Protein AF-A0AAD5NFE9-F1 (afdb_monomer_lite)

Radius of gyration: 41.62 Å; chains: 1; bounding box: 87×70×130 Å

Structure (mmCIF, N/CA/C/O backbone):
data_AF-A0AAD5NFE9-F1
#
_entry.id   AF-A0AAD5NFE9-F1
#
loop_
_atom_site.group_PDB
_atom_site.id
_atom_site.type_symbol
_atom_site.label_atom_id
_atom_site.label_alt_id
_atom_site.label_comp_id
_atom_site.label_asym_id
_atom_site.label_entity_id
_atom_site.label_seq_id
_atom_site.pdbx_PDB_ins_code
_atom_site.Cartn_x
_atom_site.Cartn_y
_atom_site.Cartn_z
_atom_site.occupancy
_atom_site.B_iso_or_equiv
_atom_site.auth_seq_id
_atom_site.auth_comp_id
_atom_site.auth_asym_id
_atom_site.auth_atom_id
_atom_site.pdbx_PDB_model_num
ATOM 1 N N . MET A 1 1 ? -19.869 -0.869 12.680 1.00 27.44 1 MET A N 1
ATOM 2 C CA . MET A 1 1 ? -20.720 -0.795 11.476 1.00 27.44 1 MET A CA 1
ATOM 3 C C . MET A 1 1 ? -19.915 -0.221 10.310 1.00 27.44 1 MET A C 1
ATOM 5 O O . MET A 1 1 ? -19.886 0.994 10.108 1.00 27.44 1 MET A O 1
ATOM 9 N N . ALA A 1 2 ? -19.221 -1.078 9.563 1.00 29.75 2 ALA A N 1
ATOM 10 C CA . ALA A 1 2 ? -18.643 -0.742 8.263 1.00 29.75 2 ALA A CA 1
ATOM 11 C C . ALA A 1 2 ? -19.114 -1.763 7.218 1.00 29.75 2 ALA A C 1
ATOM 13 O O . ALA A 1 2 ? -19.249 -2.955 7.467 1.00 29.75 2 ALA A O 1
ATOM 14 N N . THR A 1 3 ? -19.507 -1.235 6.068 1.00 22.73 3 THR A N 1
ATOM 15 C CA . THR A 1 3 ? -20.090 -1.947 4.934 1.00 22.73 3 THR A CA 1
ATOM 16 C C . THR A 1 3 ? -19.036 -2.752 4.187 1.00 22.73 3 THR A C 1
ATOM 18 O O . THR A 1 3 ? -17.997 -2.214 3.817 1.00 22.73 3 THR A O 1
ATOM 21 N N . LYS A 1 4 ? -19.377 -4.002 3.859 1.00 24.64 4 LYS A N 1
ATOM 22 C CA . LYS A 1 4 ? -18.715 -4.850 2.861 1.00 24.64 4 LYS A CA 1
ATOM 23 C C . LYS A 1 4 ? -18.507 -4.066 1.556 1.00 24.64 4 LYS A C 1
ATOM 25 O O . LYS A 1 4 ? -19.438 -3.922 0.766 1.00 24.64 4 LYS A O 1
ATOM 30 N N . ALA A 1 5 ? -17.303 -3.553 1.322 1.00 28.20 5 ALA A N 1
ATOM 31 C CA . ALA A 1 5 ? -16.938 -2.941 0.052 1.00 28.20 5 ALA A CA 1
ATOM 32 C C . ALA A 1 5 ? -16.364 -4.026 -0.867 1.00 28.20 5 ALA A C 1
ATOM 34 O O . ALA A 1 5 ? -15.156 -4.193 -0.985 1.00 28.20 5 ALA A O 1
ATOM 35 N N . ALA A 1 6 ? -17.241 -4.788 -1.521 1.00 24.89 6 ALA A N 1
ATOM 36 C CA . ALA A 1 6 ? -16.843 -5.577 -2.681 1.00 24.89 6 ALA A CA 1
ATOM 37 C C . ALA A 1 6 ? -16.660 -4.614 -3.865 1.00 24.89 6 ALA A C 1
ATOM 39 O O . ALA A 1 6 ? -17.578 -4.417 -4.662 1.00 24.89 6 ALA A O 1
ATOM 40 N N . VAL A 1 7 ? -15.498 -3.967 -3.965 1.00 32.03 7 VAL A N 1
ATOM 41 C CA . VAL A 1 7 ? -15.171 -3.153 -5.141 1.00 32.03 7 VAL A CA 1
ATOM 42 C C . VAL A 1 7 ? -14.720 -4.098 -6.253 1.00 32.03 7 VAL A C 1
ATOM 44 O O . VAL A 1 7 ? -13.546 -4.414 -6.390 1.00 32.03 7 VAL A O 1
ATOM 47 N N . HIS A 1 8 ? -15.666 -4.556 -7.074 1.00 27.47 8 HIS A N 1
ATOM 48 C CA . HIS A 1 8 ? -15.344 -5.098 -8.395 1.00 27.47 8 HIS A CA 1
ATOM 49 C C . HIS A 1 8 ? -14.979 -3.925 -9.316 1.00 27.47 8 HIS A C 1
ATOM 51 O O . HIS A 1 8 ? -15.818 -3.428 -10.071 1.00 27.47 8 HIS A O 1
ATOM 57 N N . GLY A 1 9 ? -13.743 -3.430 -9.242 1.00 31.97 9 GLY A N 1
ATOM 58 C CA . GLY A 1 9 ? -13.269 -2.455 -10.221 1.00 31.97 9 GLY A CA 1
ATOM 59 C C . GLY A 1 9 ? -13.022 -3.141 -11.558 1.00 31.97 9 GLY A C 1
ATOM 60 O O . GLY A 1 9 ? -12.237 -4.083 -11.632 1.00 31.97 9 GLY A O 1
ATOM 61 N N . ARG A 1 10 ? -13.667 -2.680 -12.632 1.00 31.92 10 ARG A N 1
ATOM 62 C CA . ARG A 1 10 ? -13.276 -3.079 -13.991 1.00 31.92 10 ARG A CA 1
ATOM 63 C C . ARG A 1 10 ? -11.962 -2.380 -14.335 1.00 31.92 10 ARG A C 1
ATOM 65 O O . ARG A 1 10 ? -11.906 -1.154 -14.306 1.00 31.92 10 ARG A O 1
ATOM 72 N N . ALA A 1 11 ? -10.936 -3.156 -14.679 1.00 41.09 11 ALA A N 1
ATOM 73 C CA . ALA A 1 11 ? -9.672 -2.632 -15.186 1.00 41.09 11 ALA A CA 1
ATOM 74 C C . ALA A 1 11 ? -9.902 -1.740 -16.422 1.00 41.09 11 ALA A C 1
ATOM 76 O O . ALA A 1 11 ? -10.722 -2.057 -17.294 1.00 41.09 11 ALA A O 1
ATOM 77 N N . ALA A 1 12 ? -9.173 -0.626 -16.508 1.00 37.91 12 ALA A N 1
ATOM 78 C CA . ALA A 1 12 ? -9.156 0.206 -17.702 1.00 37.91 12 ALA A CA 1
ATOM 79 C C . ALA A 1 12 ? -8.571 -0.595 -18.878 1.00 37.91 12 ALA A C 1
ATOM 81 O O . ALA A 1 12 ? -7.547 -1.267 -18.763 1.00 37.91 12 ALA A O 1
ATOM 82 N N . ARG A 1 13 ? -9.239 -0.553 -20.035 1.00 36.69 13 ARG A N 1
ATOM 83 C CA . ARG A 1 13 ? -8.830 -1.304 -21.226 1.00 36.69 13 ARG A CA 1
ATOM 84 C C . ARG A 1 13 ? -7.592 -0.636 -21.840 1.00 36.69 13 ARG A C 1
ATOM 86 O O . ARG A 1 13 ? -7.722 0.383 -22.513 1.00 36.69 13 ARG A O 1
ATOM 93 N N . CYS A 1 14 ? -6.411 -1.217 -21.640 1.00 48.38 14 CYS A N 1
ATOM 94 C CA . CYS A 1 14 ? -5.166 -0.738 -22.244 1.00 48.38 14 CYS A CA 1
ATOM 95 C C . CYS A 1 14 ? -5.225 -0.914 -23.774 1.00 48.38 14 CYS A C 1
ATOM 97 O O . CYS A 1 14 ? -5.084 -2.019 -24.296 1.00 48.38 14 CYS A O 1
ATOM 99 N N . LYS A 1 15 ? -5.486 0.173 -24.511 1.00 41.03 15 LYS A N 1
ATOM 100 C CA . LYS A 1 15 ? -5.264 0.240 -25.962 1.00 41.03 15 LYS A CA 1
ATOM 101 C C . LYS A 1 15 ? -3.846 0.762 -26.190 1.00 41.03 15 LYS A C 1
ATOM 103 O O . LYS A 1 15 ? -3.517 1.826 -25.678 1.00 41.03 15 LYS A O 1
ATOM 108 N N . LEU A 1 16 ? -3.030 0.055 -26.978 1.00 40.16 16 LEU A N 1
ATOM 109 C CA . LEU A 1 16 ? -1.779 0.614 -27.502 1.00 40.16 16 LEU A CA 1
ATOM 110 C C . LEU A 1 16 ? -2.119 1.841 -28.367 1.00 40.16 16 LEU A C 1
ATOM 112 O O . LEU A 1 16 ? -2.616 1.699 -29.484 1.00 40.16 16 LEU A O 1
ATOM 116 N N . GLY A 1 17 ? -1.904 3.045 -27.841 1.00 37.00 17 GLY A N 1
ATOM 117 C CA . GLY A 1 17 ? -2.065 4.292 -28.584 1.00 37.00 17 GLY A CA 1
ATOM 118 C C . GLY A 1 17 ? -0.797 4.622 -29.369 1.00 37.00 17 GLY A C 1
ATOM 119 O O . GLY A 1 17 ? 0.278 4.725 -28.787 1.00 37.00 17 GLY A O 1
ATOM 120 N N . ARG A 1 18 ? -0.912 4.805 -30.691 1.00 38.56 18 ARG A N 1
ATOM 121 C CA . ARG A 1 18 ? 0.120 5.486 -31.493 1.00 38.56 18 ARG A CA 1
ATOM 122 C C . ARG A 1 18 ? 0.226 6.950 -31.042 1.00 38.56 18 ARG A C 1
ATOM 124 O O . ARG A 1 18 ? -0.794 7.602 -30.841 1.00 38.56 18 ARG A O 1
ATOM 131 N N . SER A 1 19 ? 1.462 7.431 -30.919 1.00 29.28 19 SER A N 1
ATOM 132 C CA . SER A 1 19 ? 1.840 8.803 -30.544 1.00 29.28 19 SER A CA 1
ATOM 133 C C . SER A 1 19 ? 1.157 9.876 -31.412 1.00 29.28 19 SER A C 1
ATOM 135 O O . SER A 1 19 ? 1.205 9.745 -32.639 1.00 29.28 19 SER A O 1
ATOM 137 N N . PRO A 1 20 ? 0.563 10.941 -30.833 1.00 36.25 20 PRO A N 1
ATOM 138 C CA . PRO A 1 20 ? 0.166 12.121 -31.584 1.00 36.25 20 PRO A CA 1
ATOM 139 C C . PRO A 1 20 ? 1.217 13.244 -31.517 1.00 36.25 20 PRO A C 1
ATOM 141 O O . PRO A 1 20 ? 1.811 13.548 -30.483 1.00 36.25 20 PRO A O 1
ATOM 144 N N . GLU A 1 21 ? 1.403 13.859 -32.681 1.00 33.31 21 GLU A N 1
ATOM 145 C CA . GLU A 1 21 ? 2.304 14.959 -33.015 1.00 33.31 21 GLU A CA 1
ATOM 146 C C . GLU A 1 21 ? 2.103 16.229 -32.160 1.00 33.31 21 GLU A C 1
ATOM 148 O O . GLU A 1 21 ? 0.994 16.609 -31.786 1.00 33.31 21 GLU A O 1
ATOM 153 N N . ARG A 1 22 ? 3.216 16.921 -31.898 1.00 35.16 22 ARG A N 1
ATOM 154 C CA . ARG A 1 22 ? 3.379 18.067 -30.992 1.00 35.16 22 ARG A CA 1
ATOM 155 C C . ARG A 1 22 ? 2.922 19.384 -31.656 1.00 35.16 22 ARG A C 1
ATOM 157 O O . ARG A 1 22 ? 3.462 19.759 -32.694 1.00 35.16 22 ARG A O 1
ATOM 164 N N . ARG A 1 23 ? 2.036 20.168 -31.020 1.00 31.59 23 ARG A N 1
ATOM 165 C CA . ARG A 1 23 ? 1.878 21.620 -31.289 1.00 31.59 23 ARG A CA 1
ATOM 166 C C . ARG A 1 23 ? 2.210 22.437 -30.038 1.00 31.59 23 ARG A C 1
ATOM 168 O O . ARG A 1 23 ? 1.717 22.147 -28.956 1.00 31.59 23 ARG A O 1
ATOM 175 N N . ARG A 1 24 ? 3.076 23.444 -30.208 1.00 40.69 24 ARG A N 1
ATOM 176 C CA . ARG A 1 24 ? 3.476 24.434 -29.192 1.00 40.69 24 ARG A CA 1
ATOM 177 C C . ARG A 1 24 ? 2.465 25.583 -29.122 1.00 40.69 24 ARG A C 1
ATOM 179 O O . ARG A 1 24 ? 2.110 26.124 -30.165 1.00 40.69 24 ARG A O 1
ATOM 186 N N . SER A 1 25 ? 2.175 26.058 -27.913 1.00 28.83 25 SER A N 1
ATOM 187 C CA . SER A 1 25 ? 1.913 27.478 -27.644 1.00 28.83 25 SER A CA 1
ATOM 188 C C . SER A 1 25 ? 2.501 27.877 -26.288 1.00 28.83 25 SER A C 1
ATOM 190 O O . SER A 1 25 ? 2.466 27.109 -25.331 1.00 28.83 25 SER A O 1
ATOM 192 N N . SER A 1 26 ? 3.096 29.064 -26.258 1.00 37.25 26 SER A N 1
ATOM 193 C CA . SER A 1 26 ? 3.810 29.717 -25.159 1.00 37.25 26 SER A CA 1
ATOM 194 C C . SER A 1 26 ? 2.865 30.398 -24.160 1.00 37.25 26 SER A C 1
ATOM 196 O O . SER A 1 26 ? 1.807 30.852 -24.580 1.00 37.25 26 SER A O 1
ATOM 198 N N . HIS A 1 27 ? 3.275 30.526 -22.888 1.00 29.09 27 HIS A N 1
ATOM 199 C CA . HIS A 1 27 ? 3.449 31.771 -22.094 1.00 29.09 27 HIS A CA 1
ATOM 200 C C . HIS A 1 27 ? 3.942 31.410 -20.663 1.00 29.09 27 HIS A C 1
ATOM 202 O O . HIS A 1 27 ? 3.585 30.338 -20.175 1.00 29.09 27 HIS A O 1
ATOM 208 N N . PRO A 1 28 ? 4.789 32.232 -19.999 1.00 32.84 28 PRO A N 1
ATOM 209 C CA . PRO A 1 28 ? 5.515 31.826 -18.797 1.00 32.84 28 PRO A CA 1
ATOM 210 C C . PRO A 1 28 ? 4.828 32.303 -17.509 1.00 32.84 28 PRO A C 1
ATOM 212 O O . PRO A 1 28 ? 4.620 33.497 -17.314 1.00 32.84 28 PRO A O 1
ATOM 215 N N . ILE A 1 29 ? 4.559 31.375 -16.591 1.00 26.12 29 ILE A N 1
ATOM 216 C CA . ILE A 1 29 ? 4.427 31.675 -15.162 1.00 26.12 29 ILE A CA 1
ATOM 217 C C . ILE A 1 29 ? 5.559 30.917 -14.478 1.00 26.12 29 ILE A C 1
ATOM 219 O O . ILE A 1 29 ? 5.586 29.690 -14.450 1.00 26.12 29 ILE A O 1
ATOM 223 N N . SER A 1 30 ? 6.546 31.676 -14.009 1.00 28.48 30 SER A N 1
ATOM 224 C CA . SER A 1 30 ? 7.676 31.165 -13.246 1.00 28.48 30 SER A CA 1
ATOM 225 C C . SER A 1 30 ? 7.249 30.939 -11.799 1.00 28.48 30 SER A C 1
ATOM 227 O O . SER A 1 30 ? 7.388 31.821 -10.957 1.00 28.48 30 SER A O 1
ATOM 229 N N . SER A 1 31 ? 6.796 29.727 -11.511 1.00 24.17 31 SER A N 1
ATOM 230 C CA . SER A 1 31 ? 7.096 29.046 -10.254 1.00 24.17 31 SER A CA 1
ATOM 231 C C . SER A 1 31 ? 7.798 27.752 -10.642 1.00 24.17 31 SER A C 1
ATOM 233 O O . SER A 1 31 ? 7.162 26.751 -10.957 1.00 24.17 31 SER A O 1
ATOM 235 N N . ALA A 1 32 ? 9.128 27.814 -10.719 1.00 26.09 32 ALA A N 1
ATOM 236 C CA . ALA A 1 32 ? 9.956 26.630 -10.861 1.00 26.09 32 ALA A CA 1
ATOM 237 C C . ALA A 1 32 ? 9.832 25.814 -9.569 1.00 26.09 32 ALA A C 1
ATOM 239 O O . ALA A 1 32 ? 10.518 26.081 -8.586 1.00 26.09 32 ALA A O 1
ATOM 240 N N . VAL A 1 33 ? 8.911 24.857 -9.563 1.00 26.94 33 VAL A N 1
ATOM 241 C CA . VAL A 1 33 ? 9.034 23.672 -8.723 1.00 26.94 33 VAL A CA 1
ATOM 242 C C . VAL A 1 33 ? 9.536 22.604 -9.676 1.00 26.94 33 VAL A C 1
ATOM 244 O O . VAL A 1 33 ? 8.830 22.227 -10.611 1.00 26.94 33 VAL A O 1
ATOM 247 N N . ASP A 1 34 ? 10.793 22.211 -9.509 1.00 29.66 34 ASP A N 1
ATOM 248 C CA . ASP A 1 34 ? 11.351 21.048 -10.190 1.00 29.66 34 ASP A CA 1
ATOM 249 C C . ASP A 1 34 ? 10.632 19.821 -9.617 1.00 29.66 34 ASP A C 1
ATOM 251 O O . ASP A 1 34 ? 10.987 19.292 -8.565 1.00 29.66 34 ASP A O 1
ATOM 255 N N . LEU A 1 35 ? 9.490 19.489 -10.221 1.00 34.75 35 LEU A N 1
ATOM 256 C CA . LEU A 1 35 ? 8.699 18.323 -9.867 1.00 34.75 35 LEU A CA 1
ATOM 257 C C . LEU A 1 35 ? 9.474 17.116 -10.390 1.00 34.75 35 LEU A C 1
ATOM 259 O O . LEU A 1 35 ? 9.574 16.923 -11.603 1.00 34.75 35 LEU A O 1
ATOM 263 N N . SER A 1 36 ? 10.061 16.377 -9.449 1.00 39.78 36 SER A N 1
ATOM 264 C CA . SER A 1 36 ? 10.817 15.144 -9.651 1.00 39.78 36 SER A CA 1
ATOM 265 C C . SER A 1 36 ? 10.251 14.301 -10.801 1.00 39.78 36 SER A C 1
ATOM 267 O O . SER A 1 36 ? 9.043 14.085 -10.922 1.00 39.78 36 SER A O 1
ATOM 269 N N . GLN A 1 37 ? 11.133 13.900 -11.714 1.00 41.97 37 GLN A N 1
ATOM 270 C CA . GLN A 1 37 ? 10.799 13.176 -12.939 1.00 41.97 37 GLN A CA 1
ATOM 271 C C . GLN A 1 37 ? 10.501 11.700 -12.623 1.00 41.97 37 GLN A C 1
ATOM 273 O O . GLN A 1 37 ? 11.302 10.831 -12.961 1.00 41.97 37 GLN A O 1
ATOM 278 N N . ASP A 1 38 ? 9.360 11.417 -12.000 1.00 51.19 38 ASP A N 1
ATOM 279 C CA . ASP A 1 38 ? 9.108 10.114 -11.368 1.00 51.19 38 ASP A CA 1
ATOM 280 C C . ASP A 1 38 ? 8.303 9.146 -12.254 1.00 51.19 38 ASP A C 1
ATOM 282 O O . ASP A 1 38 ? 7.346 9.532 -12.940 1.00 51.19 38 ASP A O 1
ATOM 286 N N . TYR A 1 39 ? 8.693 7.867 -12.245 1.00 57.00 39 TYR A N 1
ATOM 287 C CA . TYR A 1 39 ? 8.155 6.785 -13.088 1.00 57.00 39 TYR A CA 1
ATOM 288 C C . TYR A 1 39 ? 7.716 5.599 -12.247 1.00 57.00 39 TYR A C 1
ATOM 290 O O . TYR A 1 39 ? 8.416 4.580 -12.171 1.00 57.00 39 TYR A O 1
ATOM 298 N N . HIS A 1 40 ? 6.582 5.723 -11.575 1.00 65.75 40 HIS A N 1
ATOM 299 C CA . HIS A 1 40 ? 6.177 4.699 -10.622 1.00 65.75 40 HIS A CA 1
ATOM 300 C C . HIS A 1 40 ? 4.715 4.342 -10.857 1.00 65.75 40 HIS A C 1
ATOM 302 O O . HIS A 1 40 ? 3.907 5.195 -11.230 1.00 65.75 40 HIS A O 1
ATOM 308 N N . LEU A 1 41 ? 4.375 3.067 -10.675 1.00 66.00 41 LEU A N 1
ATOM 309 C CA . LEU A 1 41 ? 3.008 2.637 -10.397 1.00 66.00 41 LEU A CA 1
ATOM 310 C C . LEU A 1 41 ? 2.941 2.407 -8.895 1.00 66.00 41 LEU A C 1
ATOM 312 O O . LEU A 1 41 ? 3.820 1.760 -8.335 1.00 66.00 41 LEU A O 1
ATOM 316 N N . MET A 1 42 ? 1.899 2.904 -8.253 1.00 74.06 42 MET A N 1
ATOM 317 C CA . MET A 1 42 ? 1.785 2.838 -6.810 1.00 74.06 42 MET A CA 1
ATOM 318 C C . MET A 1 42 ? 0.408 2.343 -6.405 1.00 74.06 42 MET A C 1
ATOM 320 O O . MET A 1 42 ? -0.598 2.822 -6.930 1.00 74.06 42 MET A O 1
ATOM 324 N N . LEU A 1 43 ? 0.362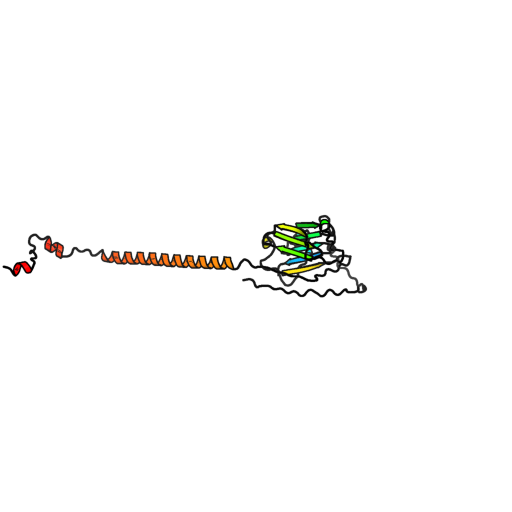 1.393 -5.474 1.00 71.88 43 LEU A N 1
ATOM 325 C CA . LEU A 1 43 ? -0.867 1.015 -4.783 1.00 71.88 43 LEU A CA 1
ATOM 326 C C . LEU A 1 43 ? -1.025 1.931 -3.567 1.00 71.88 43 LEU A C 1
ATOM 328 O O . LEU A 1 43 ? -0.153 1.946 -2.703 1.00 71.88 43 LEU A O 1
ATOM 332 N N . LEU A 1 44 ? -2.126 2.678 -3.505 1.00 76.81 44 LEU A N 1
ATOM 333 C CA . LEU A 1 44 ? -2.389 3.686 -2.479 1.00 76.81 44 LEU A CA 1
ATOM 334 C C . LEU A 1 44 ? -3.495 3.253 -1.521 1.00 76.81 44 LEU A C 1
ATOM 336 O O . LEU A 1 44 ? -4.529 2.738 -1.955 1.00 76.81 44 LEU A O 1
ATOM 340 N N . LEU A 1 45 ? -3.309 3.588 -0.245 1.00 73.44 45 LEU A N 1
ATOM 341 C CA . LEU A 1 45 ? -4.350 3.715 0.769 1.00 73.44 45 LEU A CA 1
ATOM 342 C C . LEU A 1 45 ? -4.446 5.184 1.190 1.00 73.44 45 LEU A C 1
ATOM 344 O O . LEU A 1 45 ? -3.459 5.724 1.677 1.00 73.44 45 LEU A O 1
ATOM 348 N N . GLN A 1 46 ? -5.601 5.834 1.013 1.00 74.69 46 GLN A N 1
ATOM 349 C CA . GLN A 1 46 ? -5.731 7.288 1.223 1.00 74.69 46 GLN A CA 1
ATOM 350 C C . GLN A 1 46 ? -7.048 7.721 1.889 1.00 74.69 46 GLN A C 1
ATOM 352 O O . GLN A 1 46 ? -8.102 7.116 1.673 1.00 74.69 46 GLN A O 1
ATOM 357 N N . ARG A 1 47 ? -7.004 8.815 2.667 1.00 68.12 47 ARG A N 1
ATOM 358 C CA . ARG A 1 47 ? -8.171 9.490 3.275 1.00 68.12 47 ARG A CA 1
ATOM 359 C C . ARG A 1 47 ? -9.095 10.172 2.250 1.00 68.12 47 ARG A C 1
ATOM 361 O O . ARG A 1 47 ? -8.644 10.781 1.290 1.00 68.12 47 ARG A O 1
ATOM 368 N N . ARG A 1 48 ? -10.404 10.150 2.535 1.00 60.94 48 ARG A N 1
ATOM 369 C CA . ARG A 1 48 ? -11.443 10.965 1.879 1.00 60.94 48 ARG A CA 1
ATOM 370 C C . ARG A 1 48 ? -11.558 12.340 2.553 1.00 60.94 48 ARG A C 1
ATOM 372 O O . ARG A 1 48 ? -12.260 12.443 3.556 1.00 60.94 48 ARG A O 1
ATOM 379 N N . GLU A 1 49 ? -10.916 13.365 2.014 1.00 54.06 49 GLU A N 1
ATOM 380 C CA . GLU A 1 49 ? -11.340 14.758 2.216 1.00 54.06 49 GLU A CA 1
ATOM 381 C C . GLU A 1 49 ? -11.567 15.365 0.824 1.00 54.06 49 GLU A C 1
ATOM 383 O O . GLU A 1 49 ? -10.654 15.454 0.013 1.00 54.06 49 GLU A O 1
ATOM 388 N N . ASP A 1 50 ? -12.838 15.654 0.545 1.00 45.88 50 ASP A N 1
ATOM 389 C CA . ASP A 1 50 ? -13.316 16.607 -0.464 1.00 45.88 50 ASP A CA 1
ATOM 390 C C . ASP A 1 50 ? -13.038 16.302 -1.948 1.00 45.88 50 ASP A C 1
ATOM 392 O O . ASP A 1 50 ? -12.752 17.201 -2.730 1.00 45.88 50 ASP A O 1
ATOM 396 N N . ASP A 1 51 ? -13.185 15.036 -2.359 1.00 46.22 51 ASP A N 1
ATOM 397 C CA . ASP A 1 51 ? -13.133 14.578 -3.764 1.00 46.22 51 ASP A CA 1
ATOM 398 C C . ASP A 1 51 ? -11.818 14.874 -4.529 1.00 46.22 51 ASP A C 1
ATOM 400 O O . ASP A 1 51 ? -11.697 14.514 -5.704 1.00 46.22 51 ASP A O 1
ATOM 404 N N . GLU A 1 52 ? -10.794 15.431 -3.875 1.00 51.47 52 GLU A N 1
ATOM 405 C CA . GLU A 1 52 ? -9.463 15.620 -4.453 1.00 51.47 52 GLU A CA 1
ATOM 406 C C . GLU A 1 52 ? -8.540 14.435 -4.135 1.00 51.47 52 GLU A C 1
ATOM 408 O O . GLU A 1 52 ? -8.150 14.171 -2.996 1.00 51.47 52 GLU A O 1
ATOM 413 N N . LEU A 1 53 ? -8.150 13.704 -5.183 1.00 51.72 53 LEU A N 1
ATOM 414 C CA . LEU A 1 53 ? -7.096 12.698 -5.101 1.00 51.72 53 LEU A CA 1
ATOM 415 C C . LEU A 1 53 ? -5.739 13.407 -4.971 1.00 51.72 53 LEU A C 1
ATOM 417 O O . LEU A 1 53 ? -5.133 13.794 -5.972 1.00 51.72 53 LEU A O 1
ATOM 421 N N . PHE A 1 54 ? -5.245 13.576 -3.744 1.00 54.84 54 PHE A N 1
ATOM 422 C CA . PHE A 1 54 ? -3.881 14.066 -3.529 1.00 54.84 54 PHE A CA 1
ATOM 423 C C . PHE A 1 54 ? -2.865 13.034 -4.030 1.00 54.84 54 PHE A C 1
ATOM 425 O O . PHE A 1 54 ? -2.810 11.918 -3.524 1.00 54.84 54 PHE A O 1
ATOM 432 N N . SER A 1 55 ? -2.045 13.416 -5.011 1.00 61.38 55 SER A N 1
ATOM 433 C CA . SER A 1 55 ? -0.860 12.645 -5.402 1.00 61.38 55 SER A CA 1
ATOM 434 C C . SER A 1 55 ? 0.154 12.600 -4.253 1.00 61.38 55 SER A C 1
ATOM 436 O O . SER A 1 55 ? 0.301 13.576 -3.514 1.00 61.38 55 SER A O 1
ATOM 438 N N . ILE A 1 56 ? 0.916 11.510 -4.135 1.00 62.94 56 ILE A N 1
ATOM 439 C CA . ILE A 1 56 ? 1.972 11.379 -3.121 1.00 62.94 56 ILE A CA 1
ATOM 440 C C . ILE A 1 56 ? 3.108 12.405 -3.287 1.00 62.94 56 ILE A C 1
ATOM 442 O O . ILE A 1 56 ? 3.753 12.823 -2.323 1.00 62.94 56 ILE A O 1
ATOM 446 N N . VAL A 1 57 ? 3.293 12.918 -4.503 1.00 60.12 57 VAL A N 1
ATOM 447 C CA . VAL A 1 57 ? 4.218 14.029 -4.759 1.00 60.12 57 VAL A CA 1
ATOM 448 C C . VAL A 1 57 ? 3.763 15.284 -4.000 1.00 60.12 57 VAL A C 1
ATOM 450 O O . VAL A 1 57 ? 4.571 15.955 -3.357 1.00 60.12 57 VAL A O 1
ATOM 453 N N . ASN A 1 58 ? 2.453 15.556 -3.970 1.00 60.19 58 ASN A N 1
ATOM 454 C CA . ASN A 1 58 ? 1.893 16.669 -3.198 1.00 60.19 58 ASN A CA 1
ATOM 455 C C . ASN A 1 58 ? 1.988 16.414 -1.686 1.00 60.19 58 ASN A C 1
ATOM 457 O O . ASN A 1 58 ? 2.206 17.358 -0.926 1.00 60.19 58 ASN A O 1
ATOM 461 N N . ALA A 1 59 ? 1.886 15.151 -1.252 1.00 61.12 59 ALA A N 1
ATOM 462 C CA . ALA A 1 59 ? 2.080 14.759 0.146 1.00 61.12 59 ALA A CA 1
ATOM 463 C C . ALA A 1 59 ? 3.474 15.136 0.668 1.00 61.12 59 ALA A C 1
ATOM 465 O O . ALA A 1 59 ? 3.602 15.753 1.725 1.00 61.12 59 ALA A O 1
ATOM 466 N N . SER A 1 60 ? 4.509 14.863 -0.126 1.00 62.97 60 SER A N 1
ATOM 467 C CA . SER A 1 60 ? 5.903 15.181 0.214 1.00 62.97 60 SER A CA 1
ATOM 468 C C . SER A 1 60 ? 6.118 16.680 0.457 1.00 62.97 60 SER A C 1
ATOM 470 O O . SER A 1 60 ? 6.812 17.092 1.391 1.00 62.97 60 SER A O 1
ATOM 472 N N . TYR A 1 61 ? 5.472 17.519 -0.356 1.00 58.97 61 TYR A N 1
ATOM 473 C CA . TYR A 1 61 ? 5.549 18.972 -0.218 1.00 58.97 61 TYR A CA 1
ATOM 474 C C . TYR A 1 61 ? 4.760 19.486 0.997 1.00 58.97 61 TYR A C 1
ATOM 476 O O . TYR A 1 61 ? 5.250 20.341 1.740 1.00 58.97 61 TYR A O 1
ATOM 484 N N . ALA A 1 62 ? 3.572 18.928 1.248 1.00 56.81 62 ALA A N 1
ATOM 485 C CA . ALA A 1 62 ? 2.729 19.278 2.393 1.00 56.81 62 ALA A CA 1
ATOM 486 C C . ALA A 1 62 ? 3.400 18.971 3.746 1.00 56.81 62 ALA A C 1
ATOM 488 O O . ALA A 1 62 ? 3.315 19.783 4.674 1.00 56.81 62 ALA A O 1
ATOM 489 N N . THR A 1 63 ? 4.128 17.852 3.828 1.00 57.50 63 THR A N 1
ATOM 490 C CA . THR A 1 63 ? 4.910 17.466 5.013 1.00 57.50 63 THR A CA 1
ATOM 491 C C . THR A 1 63 ? 6.092 18.417 5.244 1.00 57.50 63 THR A C 1
ATOM 493 O O . THR A 1 63 ? 6.376 18.788 6.381 1.00 57.50 63 THR A O 1
ATOM 496 N N . THR A 1 64 ? 6.744 18.881 4.171 1.00 55.66 64 THR A N 1
ATOM 497 C CA . THR A 1 64 ? 7.911 19.784 4.245 1.00 55.66 64 THR A CA 1
ATOM 498 C C . THR A 1 64 ? 7.528 21.203 4.682 1.00 55.66 64 THR A C 1
ATOM 500 O O . THR A 1 64 ? 8.245 21.830 5.460 1.00 55.66 64 THR A O 1
ATOM 503 N N . ASN A 1 65 ? 6.369 21.699 4.240 1.00 56.19 65 ASN A N 1
ATOM 504 C CA . ASN A 1 65 ? 5.873 23.040 4.574 1.00 56.19 65 ASN A CA 1
ATOM 505 C C . ASN A 1 65 ? 5.037 23.093 5.866 1.00 56.19 65 ASN A C 1
ATOM 507 O O . ASN A 1 65 ? 4.388 24.104 6.140 1.00 56.19 65 ASN A O 1
ATOM 511 N N . GLY A 1 66 ? 5.033 22.013 6.652 1.00 53.06 66 GLY A N 1
ATOM 512 C CA . GLY A 1 66 ? 4.485 21.982 8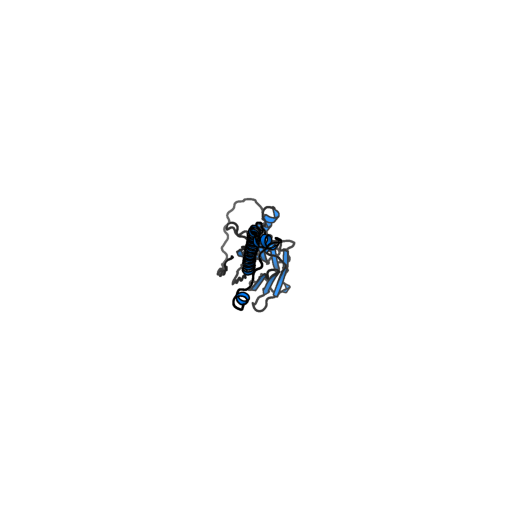.008 1.00 53.06 66 GLY A CA 1
ATOM 513 C C . GLY A 1 66 ? 2.978 22.208 8.122 1.00 53.06 66 GLY A C 1
ATOM 514 O O . GLY A 1 66 ? 2.531 22.627 9.187 1.00 53.06 66 GLY A O 1
ATOM 515 N N . THR A 1 67 ? 2.190 21.971 7.066 1.00 52.78 67 THR A N 1
ATOM 516 C CA . THR A 1 67 ? 0.760 22.327 7.094 1.00 52.78 67 THR A CA 1
ATOM 517 C C . THR A 1 67 ? -0.214 21.155 7.129 1.00 52.78 67 THR A C 1
ATOM 519 O O . THR A 1 67 ? -1.222 21.317 7.802 1.00 52.78 67 THR A O 1
ATOM 522 N N . TYR A 1 68 ? 0.057 19.967 6.570 1.00 55.97 68 TYR A N 1
ATOM 523 C CA . TYR A 1 68 ? -0.863 18.817 6.702 1.00 55.97 68 TYR A CA 1
ATOM 524 C C . TYR A 1 68 ? -0.140 17.468 6.560 1.00 55.97 68 TYR A C 1
ATOM 526 O O . TYR A 1 68 ? 0.658 17.291 5.642 1.00 55.97 68 TYR A O 1
ATOM 534 N N . GLN A 1 69 ? -0.448 16.499 7.435 1.00 63.28 69 GLN A N 1
ATOM 535 C CA . GLN A 1 69 ? -0.114 15.092 7.190 1.00 63.28 69 GLN A CA 1
ATOM 536 C C . GLN A 1 69 ? -1.099 14.545 6.159 1.00 63.28 69 GLN A C 1
ATOM 538 O O . GLN A 1 69 ? -2.303 14.457 6.408 1.00 63.28 69 GLN A O 1
ATOM 543 N N . VAL A 1 70 ? -0.596 14.215 4.976 1.00 68.94 70 VAL A N 1
ATOM 544 C CA . VAL A 1 70 ? -1.419 13.640 3.915 1.00 68.94 70 VAL A CA 1
ATOM 545 C C . VAL A 1 70 ? -1.480 12.143 4.156 1.00 68.94 70 VAL A C 1
ATOM 547 O O . VAL A 1 70 ? -0.625 11.442 3.646 1.00 68.94 70 VAL A O 1
ATOM 550 N N . ASN A 1 71 ? -2.456 11.701 4.962 1.00 83.50 71 ASN A N 1
ATOM 551 C CA . ASN A 1 71 ? -2.689 10.318 5.413 1.00 83.50 71 ASN A CA 1
ATOM 552 C C . ASN A 1 71 ? -2.750 9.314 4.247 1.00 83.50 71 ASN A C 1
ATOM 554 O O . ASN A 1 71 ? -3.838 8.939 3.783 1.00 83.50 71 ASN A O 1
ATOM 558 N N . ILE A 1 72 ? -1.571 8.925 3.768 1.00 85.19 72 ILE A N 1
ATOM 559 C CA . ILE A 1 72 ? -1.339 8.056 2.623 1.00 85.19 72 ILE A CA 1
ATOM 560 C C . ILE A 1 72 ? -0.265 7.053 3.011 1.00 85.19 72 ILE A C 1
ATOM 562 O O . ILE A 1 72 ? 0.836 7.422 3.417 1.00 85.19 72 ILE A O 1
ATOM 566 N N . VAL A 1 73 ? -0.584 5.780 2.810 1.00 90.94 73 VAL A N 1
ATOM 567 C CA . VAL A 1 73 ? 0.388 4.690 2.842 1.00 90.94 73 VAL A CA 1
ATOM 568 C C . VAL A 1 73 ? 0.357 4.005 1.498 1.00 90.94 73 VAL A C 1
ATOM 570 O O . VAL A 1 73 ? -0.720 3.792 0.929 1.00 90.94 73 VAL A O 1
ATOM 573 N N . ALA A 1 74 ? 1.531 3.670 0.986 1.00 91.69 74 ALA A N 1
ATOM 574 C CA . ALA A 1 74 ? 1.618 3.222 -0.376 1.00 91.69 74 ALA A CA 1
ATOM 575 C C . ALA A 1 74 ? 2.789 2.287 -0.656 1.00 91.69 74 ALA A C 1
ATOM 577 O O . ALA A 1 74 ? 3.835 2.371 -0.020 1.00 91.69 74 ALA A O 1
ATOM 578 N N . ILE A 1 75 ? 2.586 1.395 -1.624 1.00 94.56 75 ILE A N 1
ATOM 579 C CA . ILE A 1 75 ? 3.638 0.541 -2.174 1.00 94.56 75 ILE A CA 1
ATOM 580 C C . ILE A 1 75 ? 3.962 1.030 -3.578 1.00 94.56 75 ILE A C 1
ATOM 582 O O . ILE A 1 75 ? 3.098 0.957 -4.458 1.00 94.56 75 ILE A O 1
ATOM 586 N N . GLU A 1 76 ? 5.181 1.519 -3.779 1.00 92.50 76 GLU A N 1
ATOM 587 C CA . GLU A 1 76 ? 5.686 1.940 -5.087 1.00 92.50 76 GLU A CA 1
ATOM 588 C C . GLU A 1 76 ? 6.407 0.807 -5.813 1.00 92.50 76 GLU A C 1
ATOM 590 O O . GLU A 1 76 ? 7.094 -0.019 -5.211 1.00 92.50 76 GLU A O 1
ATOM 595 N N . PHE A 1 77 ? 6.238 0.790 -7.132 1.00 91.88 77 PHE A N 1
ATOM 596 C CA . PHE A 1 77 ? 7.016 -0.001 -8.076 1.00 91.88 77 PHE A CA 1
ATOM 597 C C . PHE A 1 77 ? 7.806 0.973 -8.932 1.00 91.88 77 PHE A C 1
ATOM 599 O O . PHE A 1 77 ? 7.270 1.556 -9.883 1.00 91.88 77 PHE A O 1
ATOM 606 N N . ASP A 1 78 ? 9.062 1.161 -8.554 1.00 90.38 78 ASP A N 1
ATOM 607 C CA . ASP A 1 78 ? 9.913 2.213 -9.065 1.00 90.38 78 ASP A CA 1
ATOM 608 C C . ASP A 1 78 ? 10.827 1.695 -10.189 1.00 90.38 78 ASP A C 1
ATOM 610 O O . ASP A 1 78 ? 11.544 0.700 -10.052 1.00 90.38 78 ASP A O 1
ATOM 614 N N . THR A 1 79 ? 10.782 2.381 -11.334 1.00 90.19 79 THR A N 1
ATOM 615 C CA . THR A 1 79 ? 11.568 2.080 -12.538 1.00 90.19 79 THR A CA 1
ATOM 616 C C . THR A 1 79 ? 12.705 3.071 -12.813 1.00 90.19 79 THR A C 1
ATOM 618 O O . THR A 1 79 ? 13.347 3.029 -13.873 1.00 90.19 79 THR A O 1
ATOM 621 N N . ARG A 1 80 ? 12.968 3.997 -11.889 1.00 87.00 80 ARG A N 1
ATOM 622 C CA . ARG A 1 80 ? 13.931 5.074 -12.055 1.00 87.00 80 ARG A CA 1
ATOM 623 C C . ARG A 1 80 ? 14.456 5.608 -10.725 1.00 87.00 80 ARG A C 1
ATOM 625 O O . ARG A 1 80 ? 13.739 6.259 -9.998 1.00 87.00 80 ARG A O 1
ATOM 632 N N . LYS A 1 81 ? 15.784 5.564 -10.577 1.00 88.38 81 LYS A N 1
ATOM 633 C CA . LYS A 1 81 ? 16.478 6.298 -9.519 1.00 88.38 81 LYS A CA 1
ATOM 634 C C . LYS A 1 81 ? 16.336 7.818 -9.708 1.00 88.38 81 LYS A C 1
ATOM 636 O O . LYS A 1 81 ? 17.029 8.381 -10.569 1.00 88.38 81 LYS A O 1
ATOM 641 N N . SER A 1 82 ? 15.473 8.462 -8.931 1.00 81.69 82 SER A N 1
ATOM 642 C CA . SER A 1 82 ? 15.105 9.880 -9.058 1.00 81.69 82 SER A CA 1
ATOM 643 C C . SER A 1 82 ? 15.882 10.812 -8.122 1.00 81.69 82 SER A C 1
ATOM 645 O O . SER A 1 82 ? 16.112 11.973 -8.462 1.00 81.69 82 SER A O 1
ATOM 647 N N . TYR A 1 83 ? 16.360 10.321 -6.976 1.00 82.44 83 TYR A N 1
ATOM 648 C CA . TYR A 1 83 ? 17.114 11.122 -6.000 1.00 82.44 83 TYR A CA 1
ATOM 649 C C . TYR A 1 83 ? 18.307 10.356 -5.401 1.00 82.44 83 TYR A C 1
ATOM 651 O O . TYR A 1 83 ? 18.613 9.228 -5.783 1.00 82.44 83 TYR A O 1
ATOM 659 N N . LEU A 1 84 ? 19.075 10.996 -4.509 1.00 86.88 84 LEU A N 1
ATOM 660 C CA . LEU A 1 84 ? 20.331 10.423 -4.003 1.00 86.88 84 LEU A CA 1
ATOM 661 C C . LEU A 1 84 ? 20.102 9.171 -3.135 1.00 86.88 84 LEU A C 1
ATOM 663 O O . LEU A 1 84 ? 20.851 8.200 -3.263 1.00 86.88 84 LEU A O 1
ATOM 667 N N . GLN A 1 85 ? 19.094 9.219 -2.260 1.00 89.50 85 GLN A N 1
ATOM 668 C CA . GLN A 1 85 ? 18.742 8.164 -1.298 1.00 89.50 85 GLN A CA 1
ATOM 669 C C . GLN A 1 85 ? 17.882 7.045 -1.893 1.00 89.50 85 GLN A C 1
ATOM 671 O O . GLN A 1 85 ? 17.736 6.006 -1.261 1.00 89.50 85 GLN A O 1
ATOM 676 N N . ASP A 1 86 ? 17.352 7.252 -3.091 1.00 88.38 86 ASP A N 1
ATOM 677 C CA . ASP A 1 86 ? 16.647 6.245 -3.866 1.00 88.38 86 ASP A CA 1
ATOM 678 C C . ASP A 1 86 ? 17.607 5.092 -4.198 1.00 88.38 86 ASP A C 1
ATOM 680 O O . ASP A 1 86 ? 18.750 5.320 -4.620 1.00 88.38 86 ASP A O 1
ATOM 684 N N . LEU A 1 87 ? 17.186 3.856 -3.945 1.00 94.00 87 LEU A N 1
ATOM 685 C CA . LEU A 1 87 ? 18.036 2.678 -4.006 1.00 94.00 87 LEU A CA 1
ATOM 686 C C . LEU A 1 87 ? 18.604 2.456 -5.414 1.00 94.00 87 LEU A C 1
ATOM 688 O O . LEU A 1 87 ? 19.828 2.486 -5.602 1.00 94.00 87 LEU A O 1
ATOM 692 N N . ASP A 1 88 ? 17.735 2.247 -6.401 1.00 93.56 88 ASP A N 1
ATOM 693 C CA . ASP A 1 88 ? 18.082 1.977 -7.798 1.00 93.56 88 ASP A CA 1
ATOM 694 C C . ASP A 1 88 ? 16.878 2.192 -8.738 1.00 93.56 88 ASP A C 1
ATOM 696 O O . ASP A 1 88 ? 15.806 2.588 -8.318 1.00 93.56 88 ASP A O 1
ATOM 700 N N . GLY A 1 89 ? 17.039 1.948 -10.043 1.00 90.81 89 GLY A N 1
ATOM 701 C CA . GLY A 1 89 ? 15.945 2.101 -11.016 1.00 90.81 89 GLY A CA 1
ATOM 702 C C . GLY A 1 89 ? 15.051 0.872 -11.211 1.00 90.81 89 GLY A C 1
ATOM 703 O O . GLY A 1 89 ? 14.505 0.716 -12.301 1.00 90.81 89 GLY A O 1
ATOM 704 N N . ASN A 1 90 ? 14.994 -0.057 -10.259 1.00 93.81 90 ASN A N 1
ATOM 705 C CA . ASN A 1 90 ? 14.176 -1.268 -10.333 1.00 93.81 90 ASN A CA 1
ATOM 706 C C . ASN A 1 90 ? 13.914 -1.810 -8.917 1.00 93.81 90 ASN A C 1
ATOM 708 O O . ASN A 1 90 ? 14.477 -2.839 -8.523 1.00 93.81 90 ASN A O 1
ATOM 712 N N . HIS A 1 91 ? 13.069 -1.126 -8.147 1.00 95.38 91 HIS A N 1
ATOM 713 C CA . HIS A 1 91 ? 12.830 -1.469 -6.747 1.00 95.38 91 HIS A CA 1
ATOM 714 C C . HIS A 1 91 ? 11.355 -1.363 -6.335 1.00 95.38 91 HIS A C 1
ATOM 716 O O . HIS A 1 91 ? 10.505 -0.851 -7.064 1.00 95.38 91 HIS A O 1
ATOM 722 N N . VAL A 1 92 ? 11.055 -1.912 -5.156 1.00 95.62 92 VAL A N 1
ATOM 723 C CA . VAL A 1 92 ? 9.779 -1.740 -4.453 1.00 95.62 92 VAL A CA 1
ATOM 724 C C . VAL A 1 92 ? 10.016 -0.912 -3.202 1.00 95.62 92 VAL A C 1
ATOM 726 O O . VAL A 1 92 ? 10.934 -1.223 -2.435 1.00 95.62 92 VAL A O 1
ATOM 729 N N . GLY A 1 93 ? 9.177 0.095 -2.981 1.00 95.12 93 GLY A N 1
ATOM 730 C CA . GLY A 1 93 ? 9.223 0.974 -1.816 1.00 95.12 93 GLY A CA 1
ATOM 731 C C . GLY A 1 93 ? 7.942 0.919 -0.983 1.00 95.12 93 GLY A C 1
ATOM 732 O O . GLY A 1 93 ? 6.864 0.619 -1.497 1.00 95.12 93 GLY A O 1
ATOM 733 N N . LEU A 1 94 ? 8.069 1.172 0.320 1.00 95.06 94 LEU A N 1
ATOM 734 C CA . LEU A 1 94 ? 6.964 1.483 1.227 1.00 95.06 94 LEU A CA 1
ATOM 735 C C . LEU A 1 94 ? 7.053 2.954 1.619 1.00 95.06 94 LEU A C 1
ATOM 737 O O . LEU A 1 94 ? 8.002 3.363 2.292 1.00 95.06 94 LEU A O 1
ATOM 741 N N . ASP A 1 95 ? 6.011 3.693 1.278 1.00 91.38 95 ASP A N 1
ATOM 742 C CA . ASP A 1 95 ? 5.938 5.139 1.406 1.00 91.38 95 ASP A CA 1
ATOM 743 C C . ASP A 1 95 ? 4.861 5.538 2.401 1.00 91.38 95 ASP A C 1
ATOM 745 O O . ASP A 1 95 ? 3.758 4.979 2.418 1.00 91.38 95 ASP A O 1
ATOM 749 N N . ILE A 1 96 ? 5.174 6.548 3.210 1.00 90.00 96 ILE A N 1
ATOM 750 C CA . ILE A 1 96 ? 4.250 7.118 4.187 1.00 90.00 96 ILE A CA 1
ATOM 751 C C . ILE A 1 96 ? 4.311 8.632 4.072 1.00 90.00 96 ILE A C 1
ATOM 753 O O . ILE A 1 96 ? 5.327 9.244 4.400 1.00 90.00 96 ILE A O 1
ATOM 757 N N . ASN A 1 97 ? 3.207 9.237 3.629 1.00 85.06 97 ASN A N 1
ATOM 758 C CA . ASN A 1 97 ? 3.029 10.690 3.517 1.00 85.06 97 ASN A CA 1
ATOM 759 C C . ASN A 1 97 ? 4.145 11.419 2.715 1.00 85.06 97 ASN A C 1
ATOM 761 O O . ASN A 1 97 ? 4.302 12.637 2.834 1.00 85.06 97 ASN A O 1
ATOM 765 N N . SER A 1 98 ? 4.947 10.683 1.939 1.00 83.62 98 SER A N 1
ATOM 766 C CA . SER A 1 98 ? 6.198 11.136 1.323 1.00 83.62 98 SER A CA 1
ATOM 767 C C . SER A 1 98 ? 6.676 10.130 0.269 1.00 83.62 98 SER A C 1
ATOM 769 O O . SER A 1 98 ? 6.538 8.935 0.506 1.00 83.62 98 SER A O 1
ATOM 771 N N . ILE A 1 99 ? 7.292 10.611 -0.821 1.00 82.19 99 ILE A N 1
ATOM 772 C CA . ILE A 1 99 ? 7.979 9.806 -1.863 1.00 82.19 99 ILE A CA 1
ATOM 773 C C . ILE A 1 99 ? 9.310 9.203 -1.392 1.00 82.19 99 ILE A C 1
ATOM 775 O O . ILE A 1 99 ? 9.964 8.441 -2.092 1.00 82.19 99 ILE A O 1
ATOM 779 N N . TYR A 1 100 ? 9.787 9.629 -0.224 1.00 87.31 100 TYR A N 1
ATOM 780 C CA . TYR A 1 100 ? 10.973 9.047 0.386 1.00 87.31 100 TYR A CA 1
ATOM 781 C C . TYR A 1 100 ? 10.556 7.789 1.142 1.00 87.31 100 TYR A C 1
ATOM 783 O O . TYR A 1 100 ? 10.106 7.879 2.289 1.00 87.31 100 TYR A O 1
ATOM 791 N N . SER A 1 101 ? 10.700 6.633 0.499 1.00 91.69 101 SER A N 1
ATOM 792 C CA . SER A 1 101 ? 10.285 5.347 1.055 1.00 91.69 101 SER A CA 1
ATOM 793 C C . SER A 1 101 ? 11.005 5.046 2.370 1.00 91.69 101 SER A C 1
ATOM 795 O O . SER A 1 101 ? 12.234 5.097 2.474 1.00 91.69 101 SER A O 1
ATOM 797 N N . ILE A 1 102 ? 10.241 4.658 3.392 1.00 94.56 102 ILE A N 1
ATOM 798 C CA . ILE A 1 102 ? 10.780 4.235 4.695 1.00 94.56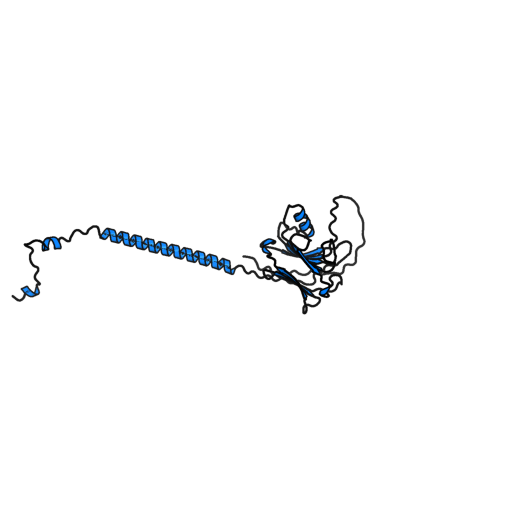 102 ILE A CA 1
ATOM 799 C C . ILE A 1 102 ? 11.460 2.861 4.617 1.00 94.56 102 ILE A C 1
ATOM 801 O O . ILE A 1 102 ? 12.254 2.486 5.485 1.00 94.56 102 ILE A O 1
ATOM 805 N N . LYS A 1 103 ? 11.142 2.094 3.571 1.00 96.69 103 LYS A N 1
ATOM 806 C CA . LYS A 1 103 ? 11.756 0.812 3.247 1.00 96.69 103 LYS A CA 1
ATOM 807 C C . LYS A 1 103 ? 11.788 0.645 1.735 1.00 96.69 103 LYS A C 1
ATOM 809 O O . LYS A 1 103 ? 10.757 0.791 1.100 1.00 96.69 103 LYS A O 1
ATOM 814 N N . GLN A 1 104 ? 12.945 0.268 1.196 1.00 96.38 104 GLN A N 1
ATOM 815 C CA . GLN A 1 104 ? 13.138 -0.032 -0.224 1.00 96.38 104 GLN A CA 1
ATOM 816 C C . GLN A 1 104 ? 13.827 -1.386 -0.383 1.00 96.38 104 GLN A C 1
ATOM 818 O O . GLN A 1 104 ? 14.667 -1.759 0.449 1.00 96.38 104 GLN A O 1
ATOM 823 N N . VAL A 1 105 ? 13.472 -2.128 -1.432 1.00 97.38 105 VAL A N 1
ATOM 824 C CA . VAL A 1 105 ? 14.115 -3.396 -1.798 1.00 97.38 105 VAL A CA 1
ATOM 825 C C . VAL A 1 105 ? 14.276 -3.493 -3.311 1.00 97.38 105 VAL A C 1
ATOM 827 O O . VAL A 1 105 ? 13.302 -3.415 -4.055 1.00 97.38 105 VAL A O 1
ATOM 830 N N . SER A 1 106 ? 15.519 -3.706 -3.750 1.00 96.56 106 SER A N 1
ATOM 831 C CA . SER A 1 106 ? 15.861 -3.917 -5.157 1.00 96.56 106 SER A CA 1
ATOM 832 C C . SER A 1 106 ? 15.240 -5.208 -5.678 1.00 96.56 106 SER A C 1
ATOM 834 O O . SER A 1 106 ? 15.337 -6.257 -5.036 1.00 96.56 106 SER A O 1
ATOM 836 N N . LEU A 1 107 ? 14.664 -5.156 -6.876 1.00 95.56 107 LEU A N 1
ATOM 837 C CA . LEU A 1 107 ? 14.121 -6.329 -7.557 1.00 95.56 107 LEU A CA 1
ATOM 838 C C . LEU A 1 107 ? 15.174 -7.090 -8.366 1.00 95.56 107 LEU A C 1
ATOM 840 O O . LEU A 1 107 ? 14.905 -8.196 -8.834 1.00 95.56 107 LEU A O 1
ATOM 844 N N . ASN A 1 108 ? 16.392 -6.560 -8.489 1.00 92.19 108 ASN A N 1
ATOM 845 C CA . ASN A 1 108 ? 17.438 -7.154 -9.323 1.00 92.19 108 ASN A CA 1
ATOM 846 C C . ASN A 1 108 ? 17.794 -8.597 -8.913 1.00 92.19 108 ASN A C 1
ATOM 848 O O . ASN A 1 108 ? 18.129 -9.407 -9.775 1.00 92.19 108 ASN A O 1
ATOM 852 N N . SER A 1 109 ? 17.681 -8.947 -7.627 1.00 88.12 109 SER A N 1
ATOM 853 C CA . SER A 1 109 ? 17.912 -10.313 -7.130 1.00 88.12 109 SER A CA 1
ATOM 854 C C . SER A 1 109 ? 16.723 -11.263 -7.314 1.00 88.12 109 SER A C 1
ATOM 856 O O . SER A 1 109 ? 16.927 -12.472 -7.285 1.00 88.12 109 SER A O 1
ATOM 858 N N . SER A 1 110 ? 15.510 -10.742 -7.526 1.00 86.88 110 SER A N 1
ATOM 859 C CA . SER A 1 110 ? 14.291 -11.536 -7.784 1.00 86.88 110 SER A CA 1
ATOM 860 C C . SER A 1 110 ? 14.133 -11.944 -9.256 1.00 86.88 110 SER A C 1
ATOM 862 O O . SER A 1 110 ? 13.196 -12.638 -9.631 1.00 86.88 110 SER A O 1
ATOM 864 N N . GLY A 1 111 ? 15.015 -11.458 -10.138 1.00 87.31 111 GLY A N 1
ATOM 865 C CA . GLY A 1 111 ? 14.883 -11.646 -11.586 1.00 87.31 111 GLY A CA 1
ATOM 866 C C . GLY A 1 111 ? 13.738 -10.848 -12.225 1.00 87.31 111 GLY A C 1
ATOM 867 O O . GLY A 1 111 ? 13.597 -10.882 -13.447 1.00 87.31 111 GLY A O 1
ATOM 868 N N . VAL A 1 112 ? 12.962 -10.095 -11.437 1.00 90.44 112 VAL A N 1
ATOM 869 C CA . VAL A 1 112 ? 11.913 -9.194 -11.922 1.00 90.44 112 VAL A CA 1
ATOM 870 C C . VAL A 1 112 ? 12.523 -7.867 -12.362 1.00 90.44 112 VAL A C 1
ATOM 872 O O . VAL A 1 112 ? 13.263 -7.217 -11.624 1.00 90.44 112 VAL A O 1
ATOM 875 N N . ASN A 1 113 ? 12.174 -7.436 -13.574 1.00 90.38 113 ASN A N 1
ATOM 876 C CA . ASN A 1 113 ? 12.531 -6.118 -14.089 1.00 90.38 113 ASN A CA 1
ATOM 877 C C . ASN A 1 113 ? 11.288 -5.394 -14.614 1.00 90.38 113 ASN A C 1
ATOM 879 O O . ASN A 1 113 ? 10.718 -5.765 -15.649 1.00 90.38 113 ASN A O 1
ATOM 883 N N . LEU A 1 114 ? 10.913 -4.332 -13.899 1.00 89.00 114 LEU A N 1
ATOM 884 C CA . LEU A 1 114 ? 9.700 -3.542 -14.121 1.00 89.00 114 LEU A CA 1
ATOM 885 C C . LEU A 1 114 ? 9.684 -2.815 -15.479 1.00 89.00 114 LEU A C 1
ATOM 887 O O . LEU A 1 114 ? 8.618 -2.516 -16.016 1.00 89.00 114 LEU A O 1
ATOM 891 N N . SER A 1 115 ? 10.854 -2.585 -16.079 1.00 87.19 115 SER A N 1
ATOM 892 C CA . SER A 1 115 ? 11.023 -1.814 -17.319 1.00 87.19 115 SER A CA 1
ATOM 893 C C . SER A 1 115 ? 11.032 -2.668 -18.593 1.00 87.19 115 SER A C 1
ATOM 895 O O . SER A 1 115 ? 11.168 -2.141 -19.695 1.00 87.19 115 SER A O 1
ATOM 897 N N . THR A 1 116 ? 10.883 -3.992 -18.482 1.00 85.00 116 THR A N 1
ATOM 898 C CA . THR A 1 116 ? 10.976 -4.918 -19.634 1.00 85.00 116 THR A CA 1
ATOM 899 C C . THR A 1 116 ? 9.710 -4.998 -20.487 1.00 85.00 116 THR A C 1
ATOM 901 O O . THR A 1 116 ? 9.721 -5.621 -21.548 1.00 85.00 116 THR A O 1
ATOM 904 N N . GLY A 1 117 ? 8.597 -4.415 -20.029 1.00 82.19 117 GLY A N 1
ATOM 905 C CA . GLY A 1 117 ? 7.287 -4.559 -20.676 1.00 82.19 117 GLY A CA 1
ATOM 906 C C . GLY A 1 117 ? 6.670 -5.957 -20.535 1.00 82.19 117 GLY A C 1
ATOM 907 O O . GLY A 1 117 ? 5.629 -6.236 -21.135 1.00 82.19 117 GLY A O 1
ATOM 908 N N . THR A 1 118 ? 7.296 -6.837 -19.749 1.00 85.44 118 THR A N 1
ATOM 909 C CA . THR A 1 118 ? 6.729 -8.132 -19.369 1.00 85.44 118 THR A CA 1
ATOM 910 C C . THR A 1 118 ? 5.688 -7.959 -18.267 1.00 85.44 118 THR A C 1
ATOM 912 O O . THR A 1 118 ? 5.663 -6.955 -17.555 1.00 85.44 118 THR A O 1
ATOM 915 N N . ASN A 1 119 ? 4.784 -8.932 -18.138 1.00 87.69 119 ASN A N 1
ATOM 916 C CA . ASN A 1 119 ? 3.821 -8.905 -17.044 1.00 87.69 119 ASN A CA 1
ATOM 917 C C . ASN A 1 119 ? 4.530 -9.218 -15.727 1.00 87.69 119 ASN A C 1
ATOM 919 O O . ASN A 1 119 ? 5.326 -10.157 -15.654 1.00 87.69 119 ASN A O 1
ATOM 923 N N . VAL A 1 120 ? 4.168 -8.463 -14.697 1.00 90.75 120 VAL A N 1
ATOM 924 C CA . VAL A 1 120 ? 4.560 -8.706 -13.312 1.00 90.75 120 VAL A CA 1
ATOM 925 C C . VAL A 1 120 ? 3.286 -8.898 -12.499 1.00 90.75 120 VAL A C 1
ATOM 927 O O . VAL A 1 120 ? 2.302 -8.177 -12.683 1.00 90.75 120 VAL A O 1
ATOM 930 N N . ILE A 1 121 ? 3.296 -9.906 -11.637 1.00 91.56 121 ILE A N 1
ATOM 931 C CA . ILE A 1 121 ? 2.254 -10.206 -10.663 1.00 91.56 121 ILE A CA 1
ATOM 932 C C . ILE A 1 121 ? 2.764 -9.745 -9.306 1.00 91.56 121 ILE A C 1
ATOM 934 O O . ILE A 1 121 ? 3.916 -9.986 -8.949 1.00 91.56 121 ILE A O 1
ATOM 938 N N . VAL A 1 122 ? 1.891 -9.070 -8.566 1.00 93.19 122 VAL A N 1
ATOM 939 C CA . VAL A 1 122 ? 2.199 -8.464 -7.275 1.00 93.19 122 VAL A CA 1
ATOM 940 C C . VAL A 1 122 ? 1.131 -8.881 -6.279 1.00 93.19 122 VAL A C 1
ATOM 942 O O . VAL A 1 122 ? -0.061 -8.748 -6.555 1.00 93.19 122 VAL A O 1
ATOM 945 N N . HIS A 1 123 ? 1.562 -9.344 -5.110 1.00 93.94 123 HIS A N 1
ATOM 946 C CA . HIS A 1 123 ? 0.703 -9.603 -3.961 1.00 93.94 123 HIS A CA 1
ATOM 947 C C . HIS A 1 123 ? 1.117 -8.687 -2.816 1.00 93.94 123 HIS A C 1
ATOM 949 O O . HIS A 1 123 ? 2.222 -8.818 -2.292 1.00 93.94 123 HIS A O 1
ATOM 955 N N . VAL A 1 124 ? 0.220 -7.783 -2.422 1.00 95.00 124 VAL A N 1
ATOM 956 C CA . VAL A 1 124 ? 0.380 -6.936 -1.235 1.00 95.00 124 VAL A CA 1
ATOM 957 C C . VAL A 1 124 ? -0.570 -7.443 -0.159 1.00 95.00 124 VAL A C 1
ATOM 959 O O . VAL A 1 124 ? -1.765 -7.587 -0.414 1.00 95.00 124 VAL A O 1
ATOM 962 N N . GLN A 1 125 ? -0.048 -7.737 1.028 1.00 94.19 125 GLN A N 1
ATOM 963 C CA . GLN A 1 125 ? -0.835 -8.256 2.147 1.00 94.19 125 GLN A CA 1
ATOM 964 C C . GLN A 1 125 ? -0.539 -7.466 3.417 1.00 94.19 125 GLN A C 1
ATOM 966 O O . GLN A 1 125 ? 0.613 -7.126 3.684 1.00 94.19 125 GLN A O 1
ATOM 971 N N . TYR A 1 126 ? -1.581 -7.222 4.209 1.00 93.19 126 TYR A N 1
ATOM 972 C CA . TYR A 1 126 ? -1.477 -6.667 5.553 1.00 93.19 126 TYR A CA 1
ATOM 973 C C . TYR A 1 126 ? -2.181 -7.598 6.539 1.00 93.19 126 TYR A C 1
ATOM 975 O O . TYR A 1 126 ? -3.381 -7.836 6.414 1.00 93.19 126 TYR A O 1
ATOM 983 N N . ASP A 1 127 ? -1.439 -8.129 7.510 1.00 89.44 127 ASP A N 1
ATOM 984 C CA . ASP A 1 127 ? -1.948 -9.090 8.504 1.00 89.44 127 ASP A CA 1
ATOM 985 C C . ASP A 1 127 ? -2.426 -8.423 9.813 1.00 89.44 127 ASP A C 1
ATOM 987 O O . ASP A 1 127 ? -2.731 -9.105 10.793 1.00 89.44 127 ASP A O 1
ATOM 991 N N . GLY A 1 128 ? -2.476 -7.086 9.844 1.00 89.06 128 GLY A N 1
ATOM 992 C CA . GLY A 1 128 ? -2.731 -6.299 11.053 1.00 89.06 128 GLY A CA 1
ATOM 993 C C . GLY A 1 128 ? -1.468 -5.867 11.803 1.00 89.06 128 GLY A C 1
ATOM 994 O O . GLY A 1 128 ? -1.583 -5.128 12.777 1.00 89.06 128 GLY A O 1
ATOM 995 N N . LYS A 1 129 ? -0.283 -6.328 11.385 1.00 90.19 129 LYS A N 1
ATOM 996 C CA . LYS A 1 129 ? 1.014 -6.005 12.006 1.00 90.19 129 LYS A CA 1
ATOM 997 C C . LYS A 1 129 ? 2.122 -5.734 10.998 1.00 90.19 129 LYS A C 1
ATOM 999 O O . LYS A 1 129 ? 3.017 -4.948 11.279 1.00 90.19 129 LYS A O 1
ATOM 1004 N N . ASN A 1 130 ? 2.107 -6.420 9.864 1.00 94.12 130 ASN A N 1
ATOM 1005 C CA . ASN A 1 130 ? 3.131 -6.368 8.839 1.00 94.12 130 ASN A CA 1
ATOM 1006 C C . ASN A 1 130 ? 2.487 -6.126 7.485 1.00 94.12 130 ASN A C 1
ATOM 1008 O O . ASN A 1 130 ? 1.506 -6.783 7.129 1.00 94.12 130 ASN A O 1
ATOM 1012 N N . ILE A 1 131 ? 3.100 -5.246 6.700 1.00 95.81 131 ILE A N 1
ATOM 1013 C CA . ILE A 1 131 ? 2.889 -5.215 5.257 1.00 95.81 131 ILE A CA 1
ATOM 1014 C C . ILE A 1 131 ? 3.920 -6.131 4.611 1.00 95.81 131 ILE A C 1
ATOM 1016 O O . ILE A 1 131 ? 5.114 -6.038 4.899 1.00 95.81 131 ILE A O 1
ATOM 1020 N N . THR A 1 132 ? 3.455 -6.995 3.716 1.00 96.44 132 THR A N 1
ATOM 1021 C CA . THR A 1 132 ? 4.306 -7.852 2.892 1.00 96.44 132 THR A CA 1
ATOM 1022 C C . THR A 1 132 ? 4.012 -7.643 1.414 1.00 96.44 132 THR A C 1
ATOM 1024 O O . THR A 1 132 ? 2.858 -7.461 1.021 1.00 96.44 132 THR A O 1
ATOM 1027 N N . VAL A 1 133 ? 5.061 -7.665 0.593 1.00 96.44 133 VAL A N 1
ATOM 1028 C CA . VAL A 1 133 ? 4.974 -7.562 -0.866 1.00 96.44 133 VAL A CA 1
ATOM 1029 C C . VAL A 1 133 ? 5.719 -8.732 -1.478 1.00 96.44 133 VAL A C 1
ATOM 1031 O O . VAL A 1 133 ? 6.908 -8.922 -1.221 1.00 96.44 133 VAL A O 1
ATOM 1034 N N . SER A 1 134 ? 5.012 -9.510 -2.291 1.00 95.19 134 SER A N 1
ATOM 1035 C CA . SER A 1 134 ? 5.595 -10.577 -3.101 1.00 95.19 134 SER A CA 1
ATOM 1036 C C . SER A 1 134 ? 5.428 -10.269 -4.583 1.00 95.19 134 SER A C 1
ATOM 1038 O O . SER A 1 134 ? 4.374 -9.773 -4.989 1.00 95.19 134 SER A O 1
ATOM 1040 N N . VAL A 1 135 ? 6.449 -10.555 -5.386 1.00 93.62 135 VAL A N 1
ATOM 1041 C CA . VAL A 1 135 ? 6.467 -10.251 -6.823 1.00 93.62 135 VAL A CA 1
ATOM 1042 C C . VAL A 1 135 ? 6.930 -11.448 -7.641 1.00 93.62 135 VAL A C 1
ATOM 1044 O O . VAL A 1 135 ? 7.700 -12.275 -7.168 1.00 93.62 135 VAL A O 1
ATOM 1047 N N . GLY A 1 136 ? 6.482 -11.536 -8.887 1.00 89.81 136 GLY A N 1
ATOM 1048 C CA . GLY A 1 136 ? 6.955 -12.558 -9.816 1.00 89.81 136 GLY A CA 1
ATOM 1049 C C . GLY A 1 136 ? 6.381 -12.381 -11.214 1.00 89.81 136 GLY A C 1
ATOM 1050 O O . GLY A 1 136 ? 5.563 -11.498 -11.463 1.00 89.81 136 GLY A O 1
ATOM 1051 N N . HIS A 1 137 ? 6.797 -13.234 -12.146 1.00 84.56 137 HIS A N 1
ATOM 1052 C CA . HIS A 1 137 ? 6.269 -13.233 -13.517 1.00 84.56 137 HIS A CA 1
ATOM 1053 C C . HIS A 1 137 ? 5.081 -14.186 -13.709 1.00 84.56 137 HIS A C 1
ATOM 1055 O O . HIS A 1 137 ? 4.279 -13.988 -14.621 1.00 84.56 137 HIS A O 1
ATOM 1061 N N . ASN A 1 138 ? 4.948 -15.185 -12.830 1.00 77.62 138 ASN A N 1
ATOM 1062 C CA . ASN A 1 138 ? 3.910 -16.212 -12.867 1.00 77.62 138 ASN A CA 1
ATOM 1063 C C . ASN A 1 138 ? 3.242 -16.323 -11.491 1.00 77.62 138 ASN A C 1
ATOM 1065 O O . ASN A 1 138 ? 3.916 -16.230 -10.472 1.00 77.62 138 ASN A O 1
ATOM 1069 N N . ALA A 1 139 ? 1.928 -16.568 -11.457 1.00 72.50 139 ALA A N 1
ATOM 1070 C CA . ALA A 1 139 ? 1.162 -16.619 -10.206 1.00 72.50 139 ALA A CA 1
ATOM 1071 C C . ALA A 1 139 ? 1.590 -17.771 -9.275 1.00 72.50 139 ALA A C 1
ATOM 1073 O O . ALA A 1 139 ? 1.306 -17.738 -8.084 1.00 72.50 139 ALA A O 1
ATOM 1074 N N . GLU A 1 140 ? 2.258 -18.790 -9.821 1.00 76.31 140 GLU A N 1
ATOM 1075 C CA . GLU A 1 140 ? 2.701 -19.974 -9.080 1.00 76.31 140 GLU A CA 1
ATOM 1076 C C . GLU A 1 140 ? 3.970 -19.733 -8.250 1.00 76.31 140 GLU A C 1
ATOM 1078 O O . GLU A 1 140 ? 4.191 -20.437 -7.268 1.00 76.31 140 GLU A O 1
ATOM 1083 N N . ILE A 1 141 ? 4.809 -18.762 -8.632 1.00 84.69 141 ILE A N 1
ATOM 1084 C CA . ILE A 1 141 ? 6.103 -18.500 -7.988 1.00 84.69 141 ILE A CA 1
ATOM 1085 C C . ILE A 1 141 ? 6.236 -16.992 -7.780 1.00 84.69 141 ILE A C 1
ATOM 1087 O O . ILE A 1 141 ? 6.532 -16.248 -8.717 1.00 84.69 141 ILE A O 1
ATOM 1091 N N . LEU A 1 142 ? 5.991 -16.560 -6.543 1.00 89.75 142 LEU A N 1
ATOM 1092 C CA . LEU A 1 142 ? 6.167 -15.181 -6.101 1.00 89.75 142 LEU A CA 1
ATOM 1093 C C . LEU A 1 142 ? 7.258 -15.129 -5.034 1.00 89.75 142 LEU A C 1
ATOM 1095 O O . LEU A 1 142 ? 7.190 -15.852 -4.039 1.00 89.75 142 LEU A O 1
ATOM 1099 N N . ASP A 1 143 ? 8.216 -14.233 -5.220 1.00 93.38 143 ASP A N 1
ATOM 1100 C CA . ASP A 1 143 ? 9.275 -13.969 -4.259 1.00 93.38 143 ASP A CA 1
ATOM 1101 C C . ASP A 1 143 ? 8.807 -12.910 -3.265 1.00 93.38 143 ASP A C 1
ATOM 1103 O O . ASP A 1 143 ? 8.407 -11.813 -3.659 1.00 93.38 143 ASP A O 1
ATOM 1107 N N . LEU A 1 144 ? 8.871 -13.217 -1.967 1.00 95.50 144 LEU A N 1
ATOM 1108 C CA . LEU A 1 144 ? 8.649 -12.233 -0.908 1.00 95.50 144 LEU A CA 1
ATOM 1109 C C . LEU A 1 144 ? 9.822 -11.245 -0.892 1.00 95.50 144 LEU A C 1
ATOM 1111 O O . LEU A 1 144 ? 10.906 -11.571 -0.410 1.00 95.50 144 LEU A O 1
ATOM 1115 N N . VAL A 1 145 ? 9.598 -10.035 -1.403 1.00 96.56 145 VAL A N 1
ATOM 1116 C CA . VAL A 1 145 ? 10.644 -9.010 -1.539 1.00 96.56 145 VAL A CA 1
ATOM 1117 C C . VAL A 1 145 ? 10.615 -7.985 -0.416 1.00 96.56 145 VAL A C 1
ATOM 1119 O O . VAL A 1 145 ? 11.666 -7.508 -0.009 1.00 96.56 145 VAL A O 1
ATOM 1122 N N . LEU A 1 146 ? 9.446 -7.669 0.143 1.00 96.50 146 LEU A N 1
ATOM 1123 C CA . LEU A 1 146 ? 9.321 -6.694 1.227 1.00 96.50 146 LEU A CA 1
ATOM 1124 C C . LEU A 1 146 ? 8.484 -7.280 2.361 1.00 96.50 146 LEU A C 1
ATOM 1126 O O . LEU A 1 146 ? 7.424 -7.849 2.129 1.00 96.50 146 LEU A O 1
ATOM 1130 N N . SER A 1 147 ? 8.961 -7.114 3.592 1.00 97.38 147 SER A N 1
ATOM 1131 C CA . SER A 1 147 ? 8.204 -7.354 4.820 1.00 97.38 147 SER A CA 1
ATOM 1132 C C . SER A 1 147 ? 8.575 -6.264 5.812 1.00 97.38 147 SER A C 1
ATOM 1134 O O . SER A 1 147 ? 9.760 -6.080 6.103 1.00 97.38 147 SER A O 1
ATOM 1136 N N . TYR A 1 148 ? 7.586 -5.531 6.311 1.00 97.88 148 TYR A N 1
ATOM 1137 C CA . TYR A 1 148 ? 7.822 -4.420 7.223 1.00 97.88 148 TYR A CA 1
ATOM 1138 C C . TYR A 1 148 ? 6.742 -4.355 8.312 1.00 97.88 148 TYR A C 1
ATOM 1140 O O . TYR A 1 148 ? 5.557 -4.313 7.967 1.00 97.88 148 TYR A O 1
ATOM 1148 N N . PRO A 1 149 ? 7.126 -4.350 9.604 1.00 97.56 149 PRO A N 1
ATOM 1149 C CA . PRO A 1 149 ? 6.183 -4.190 10.700 1.00 97.56 149 PRO A CA 1
ATOM 1150 C C . PRO A 1 149 ? 5.696 -2.740 10.764 1.00 97.56 149 PRO A C 1
ATOM 1152 O O . PRO A 1 149 ? 6.498 -1.816 10.876 1.00 97.56 149 PRO A O 1
ATOM 1155 N N . ILE A 1 150 ? 4.385 -2.540 10.691 1.00 92.81 150 ILE A N 1
ATOM 1156 C CA . ILE A 1 150 ? 3.752 -1.222 10.676 1.00 92.81 150 ILE A CA 1
ATOM 1157 C C . ILE A 1 150 ? 2.337 -1.311 11.236 1.00 92.81 150 ILE A C 1
ATOM 1159 O O . ILE A 1 150 ? 1.566 -2.187 10.849 1.00 92.81 150 ILE A O 1
ATOM 1163 N N . ASP A 1 151 ? 1.988 -0.374 12.115 1.00 92.38 151 ASP A N 1
ATOM 1164 C CA . ASP A 1 151 ? 0.606 -0.148 12.524 1.00 92.38 151 ASP A CA 1
ATOM 1165 C C . ASP A 1 151 ? -0.033 0.886 11.590 1.00 92.38 151 ASP A C 1
ATOM 1167 O O . ASP A 1 151 ? 0.234 2.085 11.668 1.00 92.38 151 ASP A O 1
ATOM 1171 N N . LEU A 1 152 ? -0.890 0.421 10.676 1.00 90.81 152 LEU A N 1
ATOM 1172 C CA . LEU A 1 152 ? -1.577 1.306 9.734 1.00 90.81 152 LEU A CA 1
ATOM 1173 C C . LEU A 1 152 ? -2.494 2.333 10.417 1.00 90.81 152 LEU A C 1
ATOM 1175 O O . LEU A 1 152 ? -2.786 3.362 9.809 1.00 90.81 152 LEU A O 1
ATOM 1179 N N . SER A 1 153 ? -2.948 2.084 11.650 1.00 88.94 153 SER A N 1
ATOM 1180 C CA . SER A 1 153 ? -3.842 3.003 12.368 1.00 88.94 153 SER A CA 1
ATOM 1181 C C . SER A 1 153 ? -3.153 4.291 12.824 1.00 88.94 153 SER A C 1
ATOM 1183 O O . SER A 1 153 ? -3.832 5.287 13.074 1.00 88.94 153 SER A O 1
ATOM 1185 N N . GLU A 1 154 ? -1.817 4.303 12.864 1.00 90.06 154 GLU A N 1
ATOM 1186 C CA . GLU A 1 154 ? -1.027 5.501 13.165 1.00 90.06 154 GLU A CA 1
ATOM 1187 C C . GLU A 1 154 ? -1.015 6.501 11.999 1.00 90.06 154 GLU A C 1
ATOM 1189 O O . GLU A 1 154 ? -0.863 7.703 12.217 1.00 90.06 154 GLU A O 1
ATOM 1194 N N . PHE A 1 155 ? -1.200 6.020 10.765 1.00 87.19 155 PHE A N 1
ATOM 1195 C CA . PHE A 1 155 ? -1.035 6.817 9.542 1.00 87.19 155 PHE A CA 1
ATOM 1196 C C . PHE A 1 155 ? -2.330 6.992 8.747 1.00 87.19 155 PHE A C 1
ATOM 1198 O O . PHE A 1 155 ? -2.457 7.929 7.957 1.00 87.19 155 PHE A O 1
ATOM 1205 N N . LEU A 1 156 ? -3.295 6.087 8.924 1.00 87.06 156 LEU A N 1
ATOM 1206 C CA . LEU A 1 156 ? -4.527 6.048 8.149 1.00 87.06 156 LEU A CA 1
ATOM 1207 C C . LEU A 1 156 ? -5.765 6.196 9.042 1.00 87.06 156 LEU A C 1
ATOM 1209 O O . LEU A 1 156 ? -5.839 5.621 10.128 1.00 87.06 156 LEU A O 1
ATOM 1213 N N . PRO A 1 157 ? -6.802 6.912 8.572 1.00 85.06 157 PRO A N 1
ATOM 1214 C CA . PRO A 1 157 ? -8.088 6.942 9.252 1.00 85.06 157 PRO A CA 1
ATOM 1215 C C . PRO A 1 157 ? -8.821 5.598 9.125 1.00 85.06 157 PRO A C 1
ATOM 1217 O O . PRO A 1 157 ? -8.523 4.771 8.268 1.00 85.06 157 PRO A O 1
ATOM 1220 N N . GLN A 1 158 ? -9.901 5.436 9.895 1.00 83.38 158 GLN A N 1
ATOM 1221 C CA . GLN A 1 158 ? -10.739 4.228 9.877 1.00 83.38 158 GLN A CA 1
ATOM 1222 C C . GLN A 1 158 ? -11.336 3.889 8.494 1.00 83.38 158 GLN A C 1
ATOM 1224 O O . GLN A 1 158 ? -11.753 2.759 8.254 1.00 83.38 158 GLN A O 1
ATOM 1229 N N . ARG A 1 159 ? -11.434 4.868 7.587 1.00 81.62 159 ARG A N 1
ATOM 1230 C CA . ARG A 1 159 ? -11.961 4.682 6.230 1.00 81.62 159 ARG A CA 1
ATOM 1231 C C . ARG A 1 159 ? -10.983 5.237 5.212 1.00 81.62 159 ARG A C 1
ATOM 1233 O O . ARG A 1 159 ? -10.731 6.441 5.197 1.00 81.62 159 ARG A O 1
ATOM 1240 N N . VAL A 1 160 ? -10.522 4.363 4.329 1.00 82.69 160 VAL A N 1
ATOM 1241 C CA . VAL A 1 160 ? -9.586 4.686 3.253 1.00 82.69 160 VAL A CA 1
ATOM 1242 C C . VAL A 1 160 ? -10.139 4.266 1.899 1.00 82.69 160 VAL A C 1
ATOM 1244 O O . VAL A 1 160 ? -11.023 3.412 1.804 1.00 82.69 160 VAL A O 1
ATOM 1247 N N . PHE A 1 161 ? -9.604 4.865 0.846 1.00 83.44 161 PHE A N 1
ATOM 1248 C CA . PHE A 1 161 ? -9.711 4.354 -0.511 1.00 83.44 161 PHE A CA 1
ATOM 1249 C C . PHE A 1 161 ? -8.490 3.518 -0.849 1.00 83.44 161 PHE A C 1
ATOM 1251 O O . PHE A 1 161 ? -7.384 3.877 -0.461 1.00 83.44 161 PHE A O 1
ATOM 1258 N N . VAL A 1 162 ? -8.712 2.442 -1.600 1.00 83.62 162 VAL A N 1
ATOM 1259 C CA . VAL A 1 162 ? -7.654 1.606 -2.165 1.00 83.62 162 VAL A CA 1
ATOM 1260 C C . VAL A 1 162 ? -7.670 1.780 -3.673 1.00 83.62 162 VAL A C 1
ATOM 1262 O O . VAL A 1 162 ? -8.731 1.669 -4.294 1.00 83.62 162 VAL A O 1
ATOM 1265 N N . GLY A 1 163 ? -6.518 2.055 -4.270 1.00 85.06 163 GLY A N 1
ATOM 1266 C CA . GLY A 1 163 ? -6.435 2.263 -5.710 1.00 85.06 163 GLY A CA 1
ATOM 1267 C C . GLY A 1 163 ? -5.007 2.330 -6.216 1.00 85.06 163 GLY A C 1
ATOM 1268 O O . GLY A 1 163 ? -4.065 2.077 -5.474 1.00 85.06 163 GLY A O 1
ATOM 1269 N N . PHE A 1 164 ? -4.863 2.682 -7.490 1.00 82.19 164 PHE A N 1
ATOM 1270 C CA . PHE A 1 164 ? -3.565 2.833 -8.132 1.00 82.19 164 PHE A CA 1
ATOM 1271 C C . PHE A 1 164 ? -3.363 4.267 -8.606 1.00 82.19 164 PHE A C 1
ATOM 1273 O O . PHE A 1 164 ? -4.291 4.877 -9.138 1.00 82.19 164 PHE A O 1
ATOM 1280 N N . THR A 1 165 ? -2.140 4.767 -8.489 1.00 81.69 165 THR A N 1
ATOM 1281 C CA . THR A 1 165 ? -1.678 5.964 -9.199 1.00 81.69 165 THR A CA 1
ATOM 1282 C C . THR A 1 165 ? -0.458 5.615 -10.034 1.00 81.69 165 THR A C 1
ATOM 1284 O O . THR A 1 165 ? 0.246 4.654 -9.728 1.00 81.69 165 THR A O 1
ATOM 1287 N N . ALA A 1 166 ? -0.215 6.367 -11.101 1.00 81.38 166 ALA A N 1
ATOM 1288 C CA . ALA A 1 166 ? 0.993 6.207 -11.884 1.00 81.38 166 ALA A CA 1
ATOM 1289 C C . ALA A 1 166 ? 1.472 7.530 -12.472 1.00 81.38 166 ALA A C 1
ATOM 1291 O O . ALA A 1 166 ? 0.662 8.392 -12.820 1.00 81.38 166 ALA A O 1
ATOM 1292 N N . SER A 1 167 ? 2.780 7.647 -12.658 1.00 76.81 167 SER A N 1
ATOM 1293 C CA . SER A 1 167 ? 3.418 8.795 -13.299 1.00 76.81 167 SER A CA 1
ATOM 1294 C C . SER A 1 167 ? 4.403 8.360 -14.382 1.00 76.81 167 SER A C 1
ATOM 1296 O O . SER A 1 167 ? 4.807 7.200 -14.478 1.00 76.81 167 SER A O 1
ATOM 1298 N N . THR A 1 168 ? 4.756 9.310 -15.243 1.00 72.19 168 THR A N 1
ATOM 1299 C CA . THR A 1 168 ? 5.823 9.174 -16.235 1.00 72.19 168 THR A CA 1
ATOM 1300 C C . THR A 1 168 ? 6.616 10.471 -16.266 1.00 72.19 168 THR A C 1
ATOM 1302 O O . THR A 1 168 ? 6.007 11.543 -16.269 1.00 72.19 168 THR A O 1
ATOM 1305 N N . GLY A 1 169 ? 7.941 10.387 -16.355 1.00 69.81 169 GLY A N 1
ATOM 1306 C CA . GLY A 1 169 ? 8.807 11.553 -16.527 1.00 69.81 169 GLY A CA 1
ATOM 1307 C C . GLY A 1 169 ? 9.042 11.936 -17.996 1.00 69.81 169 GLY A C 1
ATOM 1308 O O . GLY A 1 169 ? 8.156 11.877 -18.845 1.00 69.81 169 GLY A O 1
ATOM 1309 N N . ILE A 1 170 ? 10.276 12.349 -18.302 1.00 67.19 170 ILE A N 1
ATOM 1310 C CA . ILE A 1 170 ? 10.735 12.779 -19.640 1.00 67.19 170 ILE A CA 1
ATOM 1311 C C . ILE A 1 170 ? 10.734 11.682 -20.729 1.00 67.19 170 ILE A C 1
ATOM 1313 O O . ILE A 1 170 ? 10.721 11.985 -21.922 1.00 67.19 170 ILE A O 1
ATOM 1317 N N . TYR A 1 171 ? 10.761 10.417 -20.329 1.00 70.19 171 TYR A N 1
ATOM 1318 C CA . TYR A 1 171 ? 10.628 9.213 -21.136 1.00 70.19 171 TYR A CA 1
ATOM 1319 C C . TYR A 1 171 ? 9.192 8.699 -21.005 1.00 70.19 171 TYR A C 1
ATOM 1321 O O . TYR A 1 171 ? 8.485 8.972 -20.038 1.00 70.19 171 TYR A O 1
ATOM 1329 N N . THR A 1 172 ? 8.729 7.937 -21.987 1.00 71.25 172 THR A N 1
ATOM 1330 C CA . THR A 1 172 ? 7.363 7.409 -21.974 1.00 71.25 172 THR A CA 1
ATOM 1331 C C . THR A 1 172 ? 7.347 5.986 -21.441 1.00 71.25 172 THR A C 1
ATOM 1333 O O . THR A 1 172 ? 7.981 5.109 -22.027 1.00 71.25 172 THR A O 1
ATOM 1336 N N . GLN A 1 173 ? 6.555 5.743 -20.402 1.00 72.69 173 GLN A N 1
ATOM 1337 C CA . GLN A 1 173 ? 6.219 4.408 -19.919 1.00 72.69 173 GLN A CA 1
ATOM 1338 C C . GLN A 1 173 ? 4.702 4.230 -19.948 1.00 72.69 173 GLN A C 1
ATOM 1340 O O . GLN A 1 173 ? 3.944 5.168 -19.723 1.00 72.69 173 GLN A O 1
ATOM 1345 N N . THR A 1 174 ? 4.242 3.019 -20.249 1.00 80.25 174 THR A N 1
ATOM 1346 C CA . THR A 1 174 ? 2.829 2.670 -20.078 1.00 80.25 174 THR A CA 1
ATOM 1347 C C . THR A 1 174 ? 2.672 1.892 -18.783 1.00 80.25 174 THR A C 1
ATOM 1349 O O . THR A 1 174 ? 3.133 0.758 -18.691 1.00 80.25 174 THR A O 1
ATOM 1352 N N . ASN A 1 175 ? 1.982 2.485 -17.812 1.00 80.69 175 ASN A N 1
ATOM 1353 C CA . ASN A 1 175 ? 1.613 1.833 -16.559 1.00 80.69 175 ASN A CA 1
ATOM 1354 C C . ASN A 1 175 ? 0.196 1.264 -16.700 1.00 80.69 175 ASN A C 1
ATOM 1356 O O . ASN A 1 175 ? -0.766 2.011 -16.871 1.00 80.69 175 ASN A O 1
ATOM 1360 N N . CYS A 1 176 ? 0.065 -0.065 -16.711 1.00 83.44 176 CYS A N 1
ATOM 1361 C CA . CYS A 1 176 ? -1.195 -0.747 -17.013 1.00 83.44 176 CYS A CA 1
ATOM 1362 C C . CYS A 1 176 ? -1.487 -1.846 -15.988 1.00 83.44 176 CYS A C 1
ATOM 1364 O O . CYS A 1 176 ? -0.798 -2.864 -15.943 1.00 83.44 176 CYS A O 1
ATOM 1366 N N . VAL A 1 177 ? -2.571 -1.677 -15.228 1.00 85.81 177 VAL A N 1
ATOM 1367 C CA . VAL A 1 177 ? -3.129 -2.728 -14.368 1.00 85.81 177 VAL A CA 1
ATOM 1368 C C . VAL A 1 177 ? -4.041 -3.615 -15.216 1.00 85.81 177 VAL A C 1
ATOM 1370 O O . VAL A 1 177 ? -5.122 -3.193 -15.628 1.00 85.81 177 VAL A O 1
ATOM 1373 N N . LYS A 1 178 ? -3.601 -4.844 -15.511 1.00 86.06 178 LYS A N 1
ATOM 1374 C CA . LYS A 1 178 ? -4.35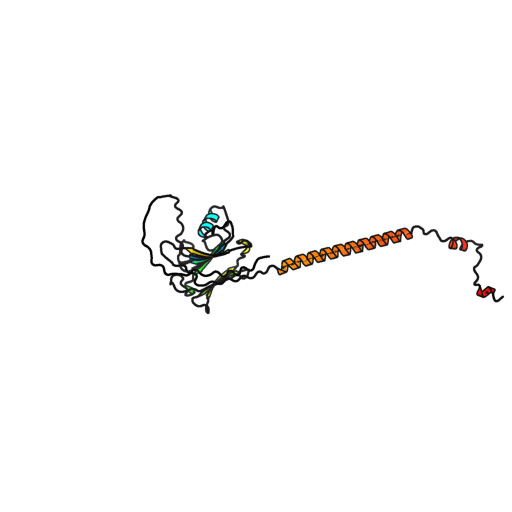4 -5.790 -16.361 1.00 86.06 178 LYS A CA 1
ATOM 1375 C C . LYS A 1 178 ? -5.517 -6.457 -15.629 1.00 86.06 178 LYS A C 1
ATOM 1377 O O . LYS A 1 178 ? -6.571 -6.683 -16.217 1.00 86.06 178 LYS A O 1
ATOM 1382 N N . SER A 1 179 ? -5.315 -6.755 -14.354 1.00 87.06 179 SER A N 1
ATOM 1383 C CA . SER A 1 179 ? -6.293 -7.341 -13.443 1.00 87.06 179 SER A CA 1
ATOM 1384 C C . SER A 1 179 ? -5.922 -6.945 -12.022 1.00 87.06 179 SER A C 1
ATOM 1386 O O . SER A 1 179 ? -4.745 -6.749 -11.729 1.00 87.06 179 SER A O 1
ATOM 1388 N N . TRP A 1 180 ? -6.916 -6.839 -11.149 1.00 87.56 180 TRP A N 1
ATOM 1389 C CA . TRP A 1 180 ? -6.704 -6.600 -9.727 1.00 87.56 180 TRP A CA 1
ATOM 1390 C C . TRP A 1 180 ? -7.799 -7.295 -8.926 1.00 87.56 180 TRP A C 1
ATOM 1392 O O . TRP A 1 180 ? -8.927 -7.444 -9.402 1.00 87.56 180 TRP A O 1
ATOM 1402 N N . GLU A 1 181 ? -7.444 -7.709 -7.721 1.00 88.31 181 GLU A N 1
ATOM 1403 C CA . GLU A 1 181 ? -8.353 -8.259 -6.730 1.00 88.31 181 GLU A CA 1
ATOM 1404 C C . GLU A 1 181 ? -8.010 -7.623 -5.385 1.00 88.31 181 GLU A C 1
ATOM 1406 O O . GLU A 1 181 ? -6.838 -7.416 -5.069 1.00 88.31 181 GLU A O 1
ATOM 1411 N N . PHE A 1 182 ? -9.036 -7.287 -4.608 1.00 86.19 182 PHE A N 1
ATOM 1412 C CA . PHE A 1 182 ? -8.882 -6.742 -3.270 1.00 86.19 182 PHE A CA 1
ATOM 1413 C C . PHE A 1 182 ? -9.831 -7.467 -2.321 1.00 86.19 182 PHE A C 1
ATOM 1415 O O . PHE A 1 182 ? -11.034 -7.552 -2.581 1.00 86.19 182 PHE A O 1
ATOM 1422 N N . ASN A 1 183 ? -9.286 -7.961 -1.211 1.00 86.06 183 ASN A N 1
ATOM 1423 C CA . ASN A 1 183 ? -10.045 -8.600 -0.148 1.00 86.06 183 ASN A CA 1
ATOM 1424 C C . ASN A 1 183 ? -9.637 -8.003 1.203 1.00 86.06 183 ASN A C 1
ATOM 1426 O O . ASN A 1 183 ? -8.451 -7.897 1.504 1.00 86.06 183 ASN A O 1
ATOM 1430 N N . GLY A 1 184 ? -10.627 -7.629 2.010 1.00 81.00 184 GLY A N 1
ATOM 1431 C CA . GLY A 1 184 ? -10.438 -7.102 3.356 1.00 81.00 184 GLY A CA 1
ATOM 1432 C C . GLY A 1 184 ? -11.436 -7.742 4.314 1.00 81.00 184 GLY A C 1
ATOM 1433 O O . GLY A 1 184 ? -12.616 -7.883 3.986 1.00 81.00 184 GLY A O 1
ATOM 1434 N N . SER A 1 185 ? -10.963 -8.135 5.494 1.00 79.25 185 SER A N 1
ATOM 1435 C CA . SER A 1 185 ? -11.780 -8.713 6.563 1.00 79.25 185 SER A CA 1
ATOM 1436 C C . SER A 1 185 ? -11.888 -7.747 7.742 1.00 79.25 185 SER A C 1
ATOM 1438 O O . SER A 1 185 ? -10.870 -7.329 8.287 1.00 79.25 185 SER A O 1
ATOM 1440 N N . ASP A 1 186 ? -13.116 -7.431 8.159 1.00 69.69 186 ASP A N 1
ATOM 1441 C CA . ASP A 1 186 ? -13.377 -6.676 9.390 1.00 69.69 186 ASP A CA 1
ATOM 1442 C C . ASP A 1 186 ? -13.316 -7.607 10.609 1.00 69.69 186 ASP A C 1
ATOM 1444 O O . ASP A 1 186 ? -14.003 -8.629 10.651 1.00 69.69 186 ASP A O 1
ATOM 1448 N N . PHE A 1 187 ? -12.542 -7.233 11.631 1.00 60.75 187 PHE A N 1
ATOM 1449 C CA . PHE A 1 187 ? -12.388 -8.024 12.863 1.00 60.75 187 PHE A CA 1
ATOM 1450 C C . PHE A 1 187 ? -13.115 -7.449 14.091 1.00 60.75 187 PHE A C 1
ATOM 1452 O O . PHE A 1 187 ? -12.982 -7.983 15.189 1.00 60.75 187 PHE A O 1
ATOM 1459 N N . ASP A 1 188 ? -13.915 -6.391 13.942 1.00 57.94 188 ASP A N 1
ATOM 1460 C CA . ASP A 1 188 ? -14.213 -5.510 15.084 1.00 57.94 188 ASP A CA 1
ATOM 1461 C C . ASP A 1 188 ? -15.692 -5.443 15.528 1.00 57.94 188 ASP A C 1
ATOM 1463 O O . ASP A 1 188 ? -16.062 -4.655 16.399 1.00 57.94 188 ASP A O 1
ATOM 1467 N N . GLU A 1 189 ? -16.576 -6.281 14.979 1.00 58.12 189 GLU A N 1
ATOM 1468 C CA . GLU A 1 189 ? -18.003 -6.259 15.364 1.00 58.12 189 GLU A CA 1
ATOM 1469 C C . GLU A 1 189 ? -18.319 -7.161 16.576 1.00 58.12 189 GLU A C 1
ATOM 1471 O O . GLU A 1 189 ? -19.284 -6.922 17.302 1.00 58.12 189 GLU A O 1
ATOM 1476 N N . GLY A 1 190 ? -17.498 -8.182 16.847 1.00 58.53 190 GLY A N 1
ATOM 1477 C CA . GLY A 1 190 ? -17.766 -9.147 17.920 1.00 58.53 190 GLY A CA 1
ATOM 1478 C C . GLY A 1 190 ? -17.501 -8.590 19.320 1.00 58.53 190 GLY A C 1
ATOM 1479 O O . GLY A 1 190 ? -18.350 -8.677 20.205 1.00 58.53 190 GLY A O 1
ATOM 1480 N N . LEU A 1 191 ? -16.330 -7.985 19.527 1.00 65.44 191 LEU A N 1
ATOM 1481 C CA . LEU A 1 191 ? -15.875 -7.544 20.851 1.00 65.44 191 LEU A CA 1
ATOM 1482 C C . LEU A 1 191 ? -16.726 -6.395 21.409 1.00 65.44 191 LEU A C 1
ATOM 1484 O O . LEU A 1 191 ? -17.068 -6.399 22.590 1.00 65.44 191 LEU A O 1
ATOM 1488 N N . LYS A 1 192 ? -17.147 -5.453 20.555 1.00 69.62 192 LYS A N 1
ATOM 1489 C CA . LYS A 1 192 ? -17.993 -4.316 20.957 1.00 69.62 192 LYS A CA 1
ATOM 1490 C C . LYS A 1 192 ? -19.365 -4.763 21.456 1.00 69.62 192 LYS A C 1
ATOM 1492 O O . LYS A 1 192 ? -19.852 -4.229 22.449 1.00 69.62 192 LYS A O 1
ATOM 1497 N N . PHE A 1 193 ? -19.970 -5.764 20.816 1.00 76.25 193 PHE A N 1
ATOM 1498 C CA . PHE A 1 193 ? -21.261 -6.307 21.241 1.00 76.25 193 PHE A CA 1
ATOM 1499 C C . PHE A 1 193 ? -21.181 -6.967 22.627 1.00 76.25 193 PHE A C 1
ATOM 1501 O O . PHE A 1 193 ? -22.029 -6.712 23.484 1.00 76.25 193 PHE A O 1
ATOM 1508 N N . TRP A 1 194 ? -20.121 -7.739 22.890 1.00 80.31 194 TRP A N 1
ATOM 1509 C CA . TRP A 1 194 ? -19.903 -8.371 24.196 1.00 80.31 194 TRP A CA 1
ATOM 1510 C C . TRP A 1 194 ? -19.690 -7.359 25.324 1.00 80.31 194 TRP A C 1
ATOM 1512 O O . TRP A 1 194 ? -20.214 -7.560 26.419 1.00 80.31 194 TRP A O 1
ATOM 1522 N N . VAL A 1 195 ? -18.996 -6.246 25.061 1.00 86.56 195 VAL A N 1
ATOM 1523 C CA . VAL A 1 195 ? -18.819 -5.171 26.053 1.00 86.56 195 VAL A CA 1
ATOM 1524 C C . VAL A 1 195 ? -20.172 -4.607 26.498 1.00 86.56 195 VAL A C 1
ATOM 1526 O O . VAL A 1 195 ? -20.429 -4.520 27.699 1.00 86.56 195 VAL A O 1
ATOM 1529 N N . TRP A 1 196 ? -21.074 -4.294 25.564 1.00 89.44 196 TRP A N 1
ATOM 1530 C CA . TRP A 1 196 ? -22.406 -3.778 25.906 1.00 89.44 196 TRP A CA 1
ATOM 1531 C C . TRP A 1 196 ? -23.278 -4.801 26.642 1.00 89.44 196 TRP A C 1
ATOM 1533 O O . TRP A 1 196 ? -24.021 -4.417 27.548 1.00 89.44 196 TRP A O 1
ATOM 1543 N N . ILE A 1 197 ? -23.151 -6.096 26.326 1.00 91.31 197 ILE A N 1
ATOM 1544 C CA . ILE A 1 197 ? -23.831 -7.164 27.076 1.00 91.31 197 ILE A CA 1
ATOM 1545 C C . ILE A 1 197 ? -23.349 -7.204 28.528 1.00 91.31 197 ILE A C 1
ATOM 1547 O O . ILE A 1 197 ? -24.172 -7.249 29.443 1.00 91.31 197 ILE A O 1
ATOM 1551 N N . VAL A 1 198 ? -22.032 -7.172 28.754 1.00 94.25 198 VAL A N 1
ATOM 1552 C CA . VAL A 1 198 ? -21.458 -7.233 30.108 1.00 94.25 198 VAL A CA 1
ATOM 1553 C C . VAL A 1 198 ? -21.871 -6.011 30.928 1.00 94.25 198 VAL A C 1
ATOM 1555 O O . VAL A 1 198 ? -22.264 -6.158 32.086 1.00 94.25 198 VAL A O 1
ATOM 1558 N N . VAL A 1 199 ? -21.863 -4.820 30.323 1.00 94.94 199 VAL A N 1
ATOM 1559 C CA . VAL A 1 199 ? -22.327 -3.586 30.975 1.00 94.94 199 VAL A CA 1
ATOM 1560 C C . VAL A 1 199 ? -23.809 -3.688 31.350 1.00 94.94 199 VAL A C 1
ATOM 1562 O O . VAL A 1 199 ? -24.169 -3.403 32.492 1.00 94.94 199 VAL A O 1
ATOM 1565 N N . ALA A 1 200 ? -24.669 -4.147 30.436 1.00 95.06 200 ALA A N 1
ATOM 1566 C CA . ALA A 1 200 ? -26.095 -4.313 30.713 1.00 95.06 200 ALA A CA 1
ATOM 1567 C C . ALA A 1 200 ? -26.350 -5.334 31.838 1.00 95.06 200 ALA A C 1
ATOM 1569 O O . ALA A 1 200 ? -27.137 -5.068 32.749 1.00 95.06 200 ALA A O 1
ATOM 1570 N N . ALA A 1 201 ? -25.645 -6.468 31.822 1.00 95.94 201 ALA A N 1
ATOM 1571 C CA . ALA A 1 201 ? -25.745 -7.485 32.865 1.00 95.94 201 ALA A CA 1
ATOM 1572 C C . ALA A 1 201 ? -25.311 -6.943 34.238 1.00 95.94 201 ALA A C 1
ATOM 1574 O O . ALA A 1 201 ? -26.005 -7.160 35.232 1.00 95.94 201 ALA A O 1
ATOM 1575 N N . ALA A 1 202 ? -24.212 -6.183 34.296 1.00 96.19 202 ALA A N 1
ATOM 1576 C CA . ALA A 1 202 ? -23.735 -5.568 35.533 1.00 96.19 202 ALA A CA 1
ATOM 1577 C C . ALA A 1 202 ? -24.763 -4.588 36.125 1.00 96.19 202 ALA A C 1
ATOM 1579 O O . ALA A 1 202 ? -25.026 -4.626 37.328 1.00 96.19 202 ALA A O 1
ATOM 1580 N N . VAL A 1 203 ? -25.408 -3.765 35.290 1.00 96.88 203 VAL A N 1
ATOM 1581 C CA . VAL A 1 203 ? -26.461 -2.833 35.734 1.00 96.88 203 VAL A CA 1
ATOM 1582 C C . VAL A 1 203 ? -27.652 -3.586 36.331 1.00 96.88 203 VAL A C 1
ATOM 1584 O O . VAL A 1 203 ? -28.138 -3.215 37.400 1.00 96.88 203 VAL A O 1
ATOM 1587 N N . VAL A 1 204 ? -28.092 -4.678 35.700 1.00 96.62 204 VAL A N 1
ATOM 1588 C CA . VAL A 1 204 ? -29.192 -5.507 36.224 1.00 96.62 204 VAL A CA 1
ATOM 1589 C C . VAL A 1 204 ? -28.834 -6.100 37.590 1.00 96.62 204 VAL A C 1
ATOM 1591 O O . VAL A 1 204 ? -29.651 -6.053 38.509 1.00 96.62 204 VAL A O 1
ATOM 1594 N N . VAL A 1 205 ? -27.606 -6.591 37.771 1.00 96.56 205 VAL A N 1
ATOM 1595 C CA . VAL A 1 205 ? -27.142 -7.132 39.062 1.00 96.56 205 VAL A CA 1
ATOM 1596 C C . VAL A 1 205 ? -27.123 -6.052 40.153 1.00 96.56 205 VAL A C 1
ATOM 1598 O O . VAL A 1 205 ? -27.537 -6.309 41.289 1.00 96.56 205 VAL A O 1
ATOM 1601 N N . VAL A 1 206 ? -26.712 -4.824 39.825 1.00 96.75 206 VAL A N 1
ATOM 1602 C CA . VAL A 1 206 ? -26.716 -3.695 40.773 1.00 96.75 206 VAL A CA 1
ATOM 1603 C C . VAL A 1 206 ? -28.145 -3.310 41.174 1.00 96.75 206 VAL A C 1
ATOM 1605 O O . VAL A 1 206 ? -28.418 -3.103 42.355 1.00 96.75 206 VAL A O 1
ATOM 1608 N N . LEU A 1 207 ? -29.086 -3.283 40.228 1.00 96.19 207 LEU A N 1
ATOM 1609 C CA . LEU A 1 207 ? -30.493 -2.983 40.519 1.00 96.19 207 LEU A CA 1
ATOM 1610 C C . LEU A 1 207 ? -31.156 -4.072 41.373 1.00 96.19 207 LEU A C 1
ATOM 1612 O O . LEU A 1 207 ? -31.883 -3.759 42.317 1.00 96.19 207 LEU A O 1
ATOM 1616 N N . LEU A 1 208 ? -30.873 -5.348 41.095 1.00 96.00 208 LEU A N 1
ATO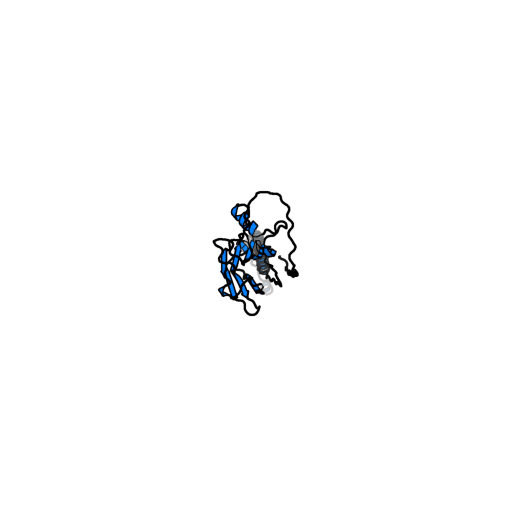M 1617 C CA . LEU A 1 208 ? -31.390 -6.463 41.891 1.00 96.00 208 LEU A CA 1
ATOM 1618 C C . LEU A 1 208 ? -30.821 -6.461 43.313 1.00 96.00 208 LEU A C 1
ATOM 1620 O O . LEU A 1 208 ? -31.576 -6.602 44.274 1.00 96.00 208 LEU A O 1
ATOM 1624 N N . SER A 1 209 ? -29.512 -6.252 43.472 1.00 93.00 209 SER A N 1
ATOM 1625 C CA . SER A 1 209 ? -28.886 -6.177 44.800 1.00 93.00 209 SER A CA 1
ATOM 1626 C C . SER A 1 209 ? -29.388 -4.974 45.604 1.00 93.00 209 SER A C 1
ATOM 1628 O O . SER A 1 209 ? -29.731 -5.129 46.776 1.00 93.00 209 SER A O 1
ATOM 1630 N N . SER A 1 210 ? -29.543 -3.809 44.967 1.00 93.50 210 SER A N 1
ATOM 1631 C CA . SER A 1 210 ? -30.197 -2.632 45.552 1.00 93.50 210 SER A CA 1
ATOM 1632 C C . SER A 1 210 ? -31.622 -2.940 46.031 1.00 93.50 210 SER A C 1
ATOM 1634 O O . SER A 1 210 ? -31.965 -2.647 47.180 1.00 93.50 210 SER A O 1
ATOM 1636 N N . GLY A 1 211 ? -32.435 -3.594 45.193 1.00 93.75 211 GLY A N 1
ATOM 1637 C CA . GLY A 1 211 ? -33.803 -3.984 45.538 1.00 93.75 211 GLY A CA 1
ATOM 1638 C C . GLY A 1 211 ? -33.872 -4.958 46.718 1.00 93.75 211 GLY A C 1
ATOM 1639 O O . GLY A 1 211 ? -34.709 -4.790 47.606 1.00 93.75 211 GLY A O 1
ATOM 1640 N N . VAL A 1 212 ? -32.958 -5.933 46.781 1.00 95.25 212 VAL A N 1
ATOM 1641 C CA . VAL A 1 212 ? -32.856 -6.879 47.905 1.00 95.25 212 VAL A CA 1
ATOM 1642 C C . VAL A 1 212 ? -32.480 -6.156 49.198 1.00 95.25 212 VAL A C 1
ATOM 1644 O O . VAL A 1 212 ? -33.131 -6.364 50.223 1.00 95.25 212 VAL A O 1
ATOM 1647 N N . VAL A 1 213 ? -31.482 -5.269 49.165 1.00 95.00 213 VAL A N 1
ATOM 1648 C CA . VAL A 1 213 ? -31.079 -4.475 50.338 1.00 95.00 213 VAL A CA 1
ATOM 1649 C C . VAL A 1 213 ? -32.239 -3.605 50.829 1.00 95.00 213 VAL A C 1
ATOM 1651 O O . VAL A 1 213 ? -32.530 -3.588 52.027 1.00 95.00 213 VAL A O 1
ATOM 1654 N N . PHE A 1 214 ? -32.953 -2.942 49.916 1.00 93.88 214 PHE A N 1
ATOM 1655 C CA . PHE A 1 214 ? -34.123 -2.129 50.251 1.00 93.88 214 PHE A CA 1
ATOM 1656 C C . PHE A 1 214 ? -35.254 -2.963 50.872 1.00 93.88 214 PHE A C 1
ATOM 1658 O O . PHE A 1 214 ? -35.842 -2.560 51.879 1.00 93.88 214 PHE A O 1
ATOM 1665 N N . TYR A 1 215 ? -35.531 -4.150 50.325 1.00 94.50 215 TYR A N 1
ATOM 1666 C CA . TYR A 1 215 ? -36.521 -5.076 50.876 1.00 94.50 215 TYR A CA 1
ATOM 1667 C C . TYR A 1 215 ? -36.159 -5.523 52.300 1.00 94.50 215 TYR A C 1
ATOM 1669 O O . TYR A 1 215 ? -37.007 -5.475 53.195 1.00 94.50 215 TYR A O 1
ATOM 1677 N N . LEU A 1 216 ? -34.898 -5.903 52.538 1.00 94.19 216 LEU A N 1
ATOM 1678 C CA . LEU A 1 216 ? -34.421 -6.315 53.863 1.00 94.19 216 LEU A CA 1
ATOM 1679 C C . LEU A 1 216 ? -34.478 -5.166 54.877 1.00 94.19 216 LEU A C 1
ATOM 1681 O O . LEU A 1 216 ? -34.916 -5.371 56.011 1.00 94.19 216 LEU A O 1
ATOM 1685 N N . TYR A 1 217 ? -34.099 -3.953 54.465 1.00 92.19 217 TYR A N 1
ATOM 1686 C CA . TYR A 1 217 ? -34.218 -2.752 55.292 1.00 92.19 217 TYR A CA 1
ATOM 1687 C C . TYR A 1 217 ? -35.674 -2.498 55.705 1.00 92.19 217 TYR A C 1
ATOM 1689 O O . TYR A 1 217 ? -35.967 -2.284 56.884 1.00 92.19 217 TYR A O 1
ATOM 1697 N N . ARG A 1 218 ? -36.605 -2.594 54.748 1.00 90.56 218 ARG A N 1
ATOM 1698 C CA . ARG A 1 218 ? -38.031 -2.361 54.992 1.00 90.56 218 ARG A CA 1
ATOM 1699 C C . ARG A 1 218 ? -38.652 -3.439 55.887 1.00 90.56 218 ARG A C 1
ATOM 1701 O O . ARG A 1 218 ? -39.402 -3.108 56.801 1.00 90.56 218 ARG A O 1
ATOM 1708 N N . LYS A 1 219 ? -38.280 -4.709 55.685 1.00 90.69 219 LYS A N 1
ATOM 1709 C CA . LYS A 1 219 ? -38.704 -5.833 56.536 1.00 90.69 219 LYS A CA 1
ATOM 1710 C C . LYS A 1 219 ? -38.236 -5.665 57.986 1.00 90.69 219 LYS A C 1
ATOM 1712 O O . LYS A 1 219 ? -39.010 -5.911 58.905 1.00 90.69 219 LYS A O 1
ATOM 1717 N N . LYS A 1 220 ? -36.992 -5.219 58.200 1.00 86.12 220 LYS A N 1
ATOM 1718 C CA . LYS A 1 220 ? -36.455 -4.964 59.547 1.00 86.12 220 LYS A CA 1
ATOM 1719 C C . LYS A 1 220 ? -37.198 -3.830 60.257 1.00 86.12 220 LYS A C 1
ATOM 1721 O O . LYS A 1 220 ? -37.484 -3.956 61.443 1.00 86.12 220 LYS A O 1
ATOM 1726 N N . ARG A 1 221 ? -37.518 -2.747 59.540 1.00 81.94 221 ARG A N 1
ATOM 1727 C CA . ARG A 1 221 ? -38.266 -1.612 60.099 1.00 81.94 221 ARG A CA 1
ATOM 1728 C C . ARG A 1 221 ? -39.658 -2.029 60.583 1.00 81.94 221 ARG A C 1
ATOM 1730 O O . ARG A 1 221 ? -39.962 -1.776 61.739 1.00 81.94 221 ARG A O 1
ATOM 1737 N N . ASN A 1 222 ? -40.434 -2.740 59.760 1.00 73.19 222 ASN A N 1
ATOM 1738 C CA . ASN A 1 222 ? -41.768 -3.206 60.165 1.00 73.19 222 ASN A CA 1
ATOM 1739 C C . ASN A 1 222 ? -41.723 -4.136 61.391 1.00 73.19 222 ASN A C 1
ATOM 1741 O O . ASN A 1 222 ? -42.544 -3.999 62.283 1.00 73.19 222 ASN A O 1
ATOM 1745 N N . ASN A 1 223 ? -40.735 -5.034 61.483 1.00 66.12 223 ASN A N 1
ATOM 1746 C CA . ASN A 1 223 ? -40.591 -5.907 62.655 1.00 66.12 223 ASN A CA 1
ATOM 1747 C C . ASN A 1 223 ? -40.166 -5.167 63.937 1.00 66.12 223 ASN A C 1
ATOM 1749 O O . ASN A 1 223 ? -40.242 -5.754 65.007 1.00 66.12 223 ASN A O 1
ATOM 1753 N N . THR A 1 224 ? -39.659 -3.934 63.842 1.00 58.97 224 THR A N 1
ATOM 1754 C CA . THR A 1 224 ? -39.224 -3.157 65.016 1.00 58.97 224 THR A CA 1
ATOM 1755 C C . THR A 1 224 ? -40.388 -2.350 65.608 1.00 58.97 224 THR A C 1
ATOM 1757 O O . THR A 1 224 ? -40.407 -2.140 66.814 1.00 58.97 224 THR A O 1
ATOM 1760 N N . GLU A 1 225 ? -41.392 -1.981 64.801 1.00 54.00 225 GLU A N 1
ATOM 1761 C CA . GLU A 1 225 ? -42.646 -1.380 65.295 1.00 54.00 225 GLU A CA 1
ATOM 1762 C C . GLU A 1 225 ? -43.490 -2.366 66.127 1.00 54.00 225 GLU A C 1
ATOM 1764 O O . GLU A 1 225 ? -44.149 -1.940 67.066 1.00 54.00 225 GLU A O 1
ATOM 1769 N N . ASP A 1 226 ? -43.410 -3.679 65.871 1.00 52.75 226 ASP A N 1
ATOM 1770 C CA . ASP A 1 226 ? -44.121 -4.704 66.664 1.00 52.75 226 ASP A CA 1
ATOM 1771 C C . ASP A 1 226 ? -43.463 -5.021 68.028 1.00 52.75 226 ASP A C 1
ATOM 1773 O O . ASP A 1 226 ? -44.027 -5.770 68.825 1.00 52.75 226 ASP A O 1
ATOM 1777 N N . VAL A 1 227 ? -42.264 -4.497 68.322 1.00 53.09 227 VAL A N 1
ATOM 1778 C CA . VAL A 1 227 ? -41.504 -4.847 69.546 1.00 53.09 227 VAL A CA 1
ATOM 1779 C C . VAL A 1 227 ? -41.588 -3.762 70.632 1.00 53.09 227 VAL A C 1
ATOM 1781 O O . VAL A 1 227 ? -41.233 -4.019 71.783 1.00 53.09 227 VAL A O 1
ATOM 1784 N N . GLU A 1 228 ? -42.112 -2.573 70.323 1.00 45.69 228 GLU A N 1
ATOM 1785 C CA . GLU A 1 228 ? -42.185 -1.452 71.279 1.00 45.69 228 GLU A CA 1
ATOM 1786 C C . GLU A 1 228 ? -43.477 -1.411 72.120 1.00 45.69 228 GLU A C 1
ATOM 1788 O O . GLU A 1 228 ? -43.661 -0.493 72.911 1.00 45.69 228 GLU A O 1
ATOM 1793 N N . ASP A 1 229 ? -44.338 -2.431 72.039 1.00 47.50 229 ASP A N 1
ATOM 1794 C CA . ASP A 1 229 ? -45.513 -2.558 72.917 1.00 47.50 229 ASP A CA 1
ATOM 1795 C C . ASP A 1 229 ? -45.512 -3.898 73.669 1.00 47.50 229 ASP A C 1
ATOM 1797 O O . ASP A 1 229 ? -46.488 -4.646 73.712 1.00 47.50 229 ASP A O 1
ATOM 1801 N N . THR A 1 230 ? -44.373 -4.238 74.282 1.00 52.56 230 THR A N 1
ATOM 1802 C CA . THR A 1 230 ? -44.326 -5.342 75.256 1.00 52.56 230 THR A CA 1
ATOM 1803 C C . THR A 1 230 ? -44.780 -4.827 76.623 1.00 52.56 230 THR A C 1
ATOM 1805 O O . THR A 1 230 ? -44.009 -4.755 77.579 1.00 52.56 230 THR A O 1
ATOM 1808 N N . ASN A 1 231 ? -46.051 -4.440 76.722 1.00 53.25 231 ASN A N 1
ATOM 1809 C CA . ASN A 1 231 ? -46.727 -4.363 78.011 1.00 53.25 231 ASN A CA 1
ATOM 1810 C C . ASN A 1 231 ? -46.881 -5.812 78.518 1.00 53.25 231 ASN A C 1
ATOM 1812 O O . ASN A 1 231 ? -47.449 -6.633 77.788 1.00 53.25 231 ASN A O 1
ATOM 1816 N N . PRO A 1 232 ? -46.350 -6.190 79.697 1.00 55.31 232 PRO A N 1
ATOM 1817 C CA . PRO A 1 232 ? -46.506 -7.550 80.196 1.00 55.31 232 PRO A CA 1
ATOM 1818 C C . PRO A 1 232 ? -47.993 -7.904 80.248 1.00 55.31 232 PRO A C 1
ATOM 1820 O O . PRO A 1 232 ? -48.811 -7.170 80.805 1.00 55.31 232 PRO A O 1
ATOM 1823 N N . SER A 1 233 ? -48.338 -9.028 79.618 1.00 64.38 233 SER A N 1
ATOM 1824 C CA . SER A 1 233 ? -49.703 -9.541 79.562 1.00 64.38 233 SER A CA 1
ATOM 1825 C C . SER A 1 233 ? -50.287 -9.586 80.975 1.00 64.38 233 SER A C 1
ATOM 1827 O O . SER A 1 233 ? -49.676 -10.144 81.886 1.00 64.38 233 SER A O 1
ATOM 1829 N N . ILE A 1 234 ? -51.479 -9.008 81.158 1.00 59.25 234 ILE A N 1
ATOM 1830 C CA . ILE A 1 234 ? -52.212 -8.912 82.437 1.00 59.25 234 ILE A CA 1
ATOM 1831 C C . ILE A 1 234 ? -52.301 -10.281 83.154 1.00 59.25 234 ILE A C 1
ATOM 1833 O O . ILE A 1 234 ? -52.377 -10.354 84.382 1.00 59.25 234 ILE A O 1
ATOM 1837 N N . GLU A 1 235 ? -52.200 -11.380 82.402 1.00 61.00 235 GLU A N 1
ATOM 1838 C CA . GLU A 1 235 ? -52.154 -12.756 82.899 1.00 61.00 235 GLU A CA 1
ATOM 1839 C C . GLU A 1 235 ? -50.959 -13.038 83.845 1.00 61.00 235 GLU A C 1
ATOM 1841 O O . GLU A 1 235 ? -51.109 -13.801 84.804 1.00 61.00 235 GLU A O 1
ATOM 1846 N N . GLU A 1 236 ? -49.796 -12.404 83.637 1.00 64.62 236 GLU A N 1
ATOM 1847 C CA . GLU A 1 236 ? -48.607 -12.554 84.499 1.00 64.62 236 GLU A CA 1
ATOM 1848 C C . GLU A 1 236 ? -48.736 -11.767 85.815 1.00 64.62 236 GLU A C 1
ATOM 1850 O O . GLU A 1 236 ? -48.316 -12.238 86.879 1.00 64.62 236 GLU A O 1
ATOM 1855 N N . GLN A 1 237 ? -49.399 -10.604 85.787 1.00 62.50 237 GLN A N 1
ATOM 1856 C CA . GLN A 1 237 ? -49.698 -9.830 87.000 1.00 62.50 237 GLN A CA 1
ATOM 1857 C C . GLN A 1 237 ? -50.724 -10.536 87.896 1.00 62.50 237 GLN A C 1
ATOM 1859 O O . GLN A 1 237 ? -50.608 -10.494 89.120 1.00 62.50 237 GLN A O 1
ATOM 1864 N N . ILE A 1 238 ? -51.694 -11.243 87.312 1.00 60.34 238 ILE A N 1
ATOM 1865 C CA . ILE A 1 238 ? -52.692 -11.997 88.082 1.00 60.34 238 ILE A CA 1
ATOM 1866 C C . ILE A 1 238 ? -52.075 -13.254 88.719 1.00 60.34 238 ILE A C 1
ATOM 1868 O O . ILE A 1 238 ? -52.439 -13.602 89.841 1.00 60.34 238 ILE A O 1
ATOM 1872 N N . GLN A 1 239 ? -51.125 -13.928 88.057 1.00 61.47 239 GLN A N 1
ATOM 1873 C CA . GLN A 1 239 ? -50.500 -15.150 88.591 1.00 61.47 239 GLN A CA 1
ATOM 1874 C C . GLN A 1 239 ? -49.462 -14.906 89.693 1.00 61.47 239 GLN A C 1
ATOM 1876 O O . GLN A 1 239 ? -49.287 -15.771 90.551 1.00 61.47 239 GLN A O 1
ATOM 1881 N N . SER A 1 240 ? -48.785 -13.756 89.687 1.00 64.88 240 SER A N 1
ATOM 1882 C CA . SER A 1 240 ? -47.787 -13.408 90.713 1.00 64.88 240 SER A CA 1
ATOM 1883 C C . SER A 1 240 ? -48.396 -12.943 92.042 1.00 64.88 240 SER A C 1
ATOM 1885 O O . SER A 1 240 ? -47.690 -12.865 93.048 1.00 64.88 240 SER A O 1
ATOM 1887 N N . SER A 1 241 ? -49.706 -12.678 92.082 1.00 62.66 241 SER A N 1
ATOM 1888 C CA . SER A 1 241 ? -50.396 -12.251 93.296 1.00 62.66 241 SER A CA 1
ATOM 1889 C C . SER A 1 241 ? -50.654 -13.434 94.234 1.00 62.66 241 SER A C 1
ATOM 1891 O O . SER A 1 241 ? -51.181 -14.476 93.837 1.00 62.66 241 SER A O 1
ATOM 1893 N N . THR A 1 242 ? -50.317 -13.279 95.513 1.00 58.31 242 THR A N 1
ATOM 1894 C CA . THR A 1 242 ? -50.314 -14.337 96.542 1.00 58.31 242 THR A CA 1
ATOM 1895 C C . THR A 1 242 ? -51.696 -14.939 96.861 1.00 58.31 242 THR A C 1
ATOM 1897 O O . THR A 1 242 ? -51.782 -15.867 97.662 1.00 58.31 242 THR A O 1
ATOM 1900 N N . GLN A 1 243 ? -52.773 -14.457 96.226 1.00 61.41 243 GLN A N 1
ATOM 1901 C CA . GLN A 1 243 ? -54.149 -14.966 96.345 1.00 61.41 243 GLN A CA 1
ATOM 1902 C C . GLN A 1 243 ? -54.765 -15.424 95.004 1.00 61.41 243 GLN A C 1
ATOM 1904 O O . GLN A 1 243 ? -55.986 -15.515 94.878 1.00 61.41 243 GLN A O 1
ATOM 1909 N N . ALA A 1 244 ? -53.952 -15.729 93.987 1.00 63.75 244 ALA A N 1
ATOM 1910 C CA . ALA A 1 244 ? -54.465 -16.143 92.681 1.00 63.75 244 ALA A CA 1
ATOM 1911 C C . ALA A 1 244 ? -55.227 -17.496 92.732 1.00 63.75 244 ALA A C 1
ATOM 1913 O O . ALA A 1 244 ? -54.697 -18.492 93.245 1.00 63.75 244 ALA A O 1
ATOM 1914 N N . PRO A 1 245 ? -56.450 -17.594 92.168 1.00 64.25 245 PRO A N 1
ATOM 1915 C CA . PRO A 1 245 ? -57.189 -18.852 92.100 1.00 64.25 245 PRO A CA 1
ATOM 1916 C C . PRO A 1 245 ? -56.499 -19.854 91.157 1.00 64.25 245 PRO A C 1
ATOM 1918 O O . PRO A 1 245 ? -56.163 -19.548 90.012 1.00 64.25 245 PRO A O 1
ATOM 1921 N N . ARG A 1 246 ? -56.290 -21.091 91.630 1.00 65.19 246 ARG A N 1
ATOM 1922 C CA . ARG A 1 246 ? -55.615 -22.149 90.857 1.00 65.19 246 ARG A CA 1
ATOM 1923 C C . ARG A 1 246 ? -56.540 -22.731 89.784 1.00 65.19 246 ARG A C 1
ATOM 1925 O O . ARG A 1 246 ? -57.636 -23.196 90.085 1.00 65.19 246 ARG A O 1
ATOM 1932 N N . LYS A 1 247 ? -56.071 -22.777 88.532 1.00 59.69 247 LYS A N 1
ATOM 1933 C CA . LYS A 1 247 ? -56.796 -23.411 87.416 1.00 59.69 247 LYS A CA 1
ATOM 1934 C C . LYS A 1 247 ? -56.772 -24.944 87.583 1.00 59.69 247 LYS A C 1
ATOM 1936 O O . LYS A 1 247 ? -55.704 -25.555 87.606 1.00 59.69 247 LYS A O 1
ATOM 1941 N N . PHE A 1 248 ? -57.943 -25.581 87.667 1.00 66.44 248 PHE A N 1
ATOM 1942 C CA . PHE A 1 248 ? -58.087 -27.044 87.676 1.00 66.44 248 PHE A CA 1
ATOM 1943 C C . PHE A 1 248 ? -58.586 -27.552 86.321 1.00 66.44 248 PHE A C 1
ATOM 1945 O O . PHE A 1 248 ? -59.438 -26.944 85.680 1.00 66.44 248 PHE A O 1
ATOM 1952 N N . LYS A 1 249 ? -58.074 -28.705 85.875 1.00 69.81 249 LYS A N 1
ATOM 1953 C CA . LYS A 1 249 ? -58.574 -29.371 84.664 1.00 69.81 249 LYS A CA 1
ATOM 1954 C C . LYS A 1 249 ? -59.934 -30.015 84.956 1.00 69.81 249 LYS A C 1
ATOM 1956 O O . LYS A 1 249 ? -60.025 -30.846 85.856 1.00 69.81 249 LYS A O 1
ATOM 1961 N N . LEU A 1 250 ? -60.944 -29.705 84.137 1.00 62.47 250 LEU A N 1
ATOM 1962 C CA . LEU A 1 250 ? -62.343 -30.152 84.279 1.00 62.47 250 LEU A CA 1
ATOM 1963 C C . LEU A 1 250 ? -62.495 -31.670 84.514 1.00 62.47 250 LEU A C 1
ATOM 1965 O O . LEU A 1 250 ? -63.323 -32.103 85.307 1.00 62.47 250 LEU A O 1
ATOM 1969 N N . LYS A 1 251 ? -61.625 -32.488 83.906 1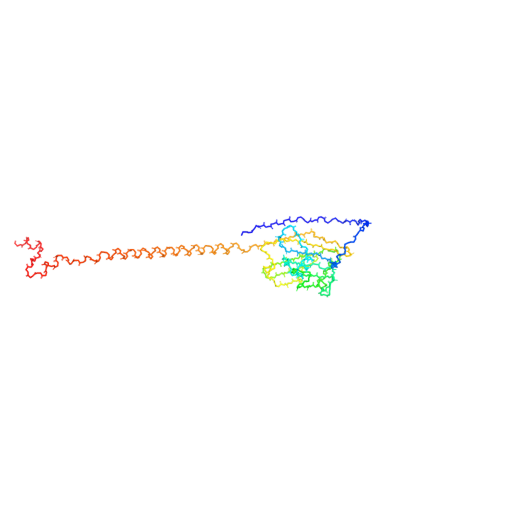.00 68.62 251 LYS A N 1
ATOM 1970 C CA . LYS A 1 251 ? -61.619 -33.956 84.060 1.00 68.62 251 LYS A CA 1
ATOM 1971 C C . LYS A 1 251 ? -61.376 -34.440 85.503 1.00 68.62 251 LYS A C 1
ATOM 1973 O O . LYS A 1 251 ? -61.671 -35.592 85.795 1.00 68.62 251 LYS A O 1
ATOM 1978 N N . LYS A 1 252 ? -60.837 -33.592 86.392 1.00 60.38 252 LYS A N 1
ATOM 1979 C CA . LYS A 1 252 ? -60.688 -33.890 87.829 1.00 60.38 252 LYS A CA 1
ATOM 1980 C C . LYS A 1 252 ? -61.943 -33.578 88.652 1.00 60.38 252 LYS A C 1
ATOM 1982 O O . LYS A 1 252 ? -62.087 -34.157 89.716 1.00 60.38 252 LYS A O 1
ATOM 1987 N N . LEU A 1 253 ? -62.829 -32.701 88.176 1.00 60.91 253 LEU A N 1
ATOM 1988 C CA . LEU A 1 253 ? -64.041 -32.292 88.902 1.00 60.91 253 LEU A CA 1
ATOM 1989 C C . LEU A 1 253 ? -65.245 -33.198 88.616 1.00 60.91 253 LEU A C 1
ATOM 1991 O O . LEU A 1 253 ? -66.178 -33.233 89.398 1.00 60.91 253 LEU A O 1
ATOM 1995 N N . ILE A 1 254 ? -65.209 -33.956 87.519 1.00 63.75 254 ILE A N 1
ATOM 1996 C CA . ILE A 1 254 ? -66.301 -34.858 87.110 1.00 63.75 254 ILE A CA 1
ATOM 1997 C C . ILE A 1 254 ? -66.174 -36.251 87.772 1.00 63.75 254 ILE A C 1
ATOM 1999 O O . ILE A 1 254 ? -66.995 -37.132 87.548 1.00 63.75 254 ILE A O 1
ATOM 2003 N N . LYS A 1 255 ? -65.138 -36.484 88.590 1.00 57.12 255 LYS A N 1
ATOM 2004 C CA . LYS A 1 255 ? -64.859 -37.794 89.208 1.00 57.12 255 LYS A CA 1
ATOM 2005 C C . LYS A 1 255 ? -64.843 -37.767 90.745 1.00 57.12 255 LYS A C 1
ATOM 2007 O O . LYS A 1 255 ? -64.233 -38.652 91.341 1.00 57.12 255 LYS A O 1
ATOM 2012 N N . ALA A 1 256 ? -65.464 -36.755 91.348 1.00 50.19 256 ALA A N 1
ATOM 2013 C CA . ALA A 1 256 ? -65.641 -36.600 92.791 1.00 50.19 256 ALA A CA 1
ATOM 2014 C C . ALA A 1 256 ? -67.130 -36.640 93.141 1.00 50.19 256 ALA A C 1
ATOM 2016 O O . ALA A 1 256 ? -67.916 -36.098 92.331 1.00 50.19 256 ALA A O 1
#

pLDDT: mean 72.45, std 21.56, range [22.73, 97.88]

Foldseek 3Di:
DDDDPQPPDDFDDDDPDDDDDDDDDDDDDDPDPVQFQFFKKKKKWFDDDDPDDDDLSNLAVCVVVVHDQGLMWMKIQAQADRDDQRDGRGWIFIDASHPNGPDIFHCVVVVDGPQPPADKDWDWDDPQFWTWIWIDRDPVDTHTGDIDGDHSVVRHPPDIDIDIDGGGGPDDDDDGDPDDGDDDDDDPPPPVVVVVVVVVVVVVVVVVVVVVVVVVVVVVVVVVVVVVPPPPDVVVVLVPDPPRDDDDDPVVVVPD

Sequence (256 aa):
MATKAAVHGRAARCKLGRSPERRRSSHPISSAVDLSQDYHLMLLLQRREDDELFSIVNASYATTNGTYQVNIVAIEFDTRKSYLQDLDGNHVGLDINSIYSIKQVSLNSSGVNLSTGTNVIVHVQYDGKNITVSVGHNAEILDLVLSYPIDLSEFLPQRVFVGFTASTGIYTQTNCVKSWEFNGSDFDEGLKFWVWIVVAAAVVVVLLSSGVVFYLYRKKRNNTEDVEDTNPSIEEQIQSSTQAPRKFKLKKLIKA

InterPro domains:
  IPR001220 Legume lectin domain [PF00139] (54-187)
  IPR001220 Legume lectin domain [cd06899] (62-185)
  IPR013320 Concanavalin A-like lectin/glucanase domain superfamily [SSF49899] (61-183)
  IPR050258 Leguminous Lectin [PTHR32401] (62-187)

Organism: Acer negundo (NCBI:txid4023)

Secondary structure (DSSP, 8-state):
--------PPPP----PPPPPP-----------------EEEEEEEE-STT----HHHHHHHHHTTS----EEEEEEE-S--SSS---SSEEEEEESSSS-SEEEESGGGT--TTSS---EEEEEE-SSEEEEEEEEETTEEEEEEEEE--GGGTS-SSEEEEEEE---SS-----------------HHHHHHHHHHHHHHHHHHHHHHHHHHHHHHHHHHHHHTTS--PPPHHHHHHSSTTPPPP--GGGTTT-